Protein AF-G5E219-F1 (afdb_monomer_lite)

Organism: NCBI:txid8362

Secondary structure (DSSP, 8-state):
-GGGGGGTS----TTTTTTT----THHHHHHHHHHHHHHHHHHHS-SS-TT-EEEEE--STTTTHHHHHHHHTTSEEEEE-S-HHHHHHHHHTTS-----S-STT------STHHHHHHHHTTTTT---SS--------HHHHHHHHHHHHHHHHTTSSSS-EEEE--S-STTTEE-TTTTTTT--SSGGG--HHHHHHHHHHHTTT-SEEEEEESTTT-TTS-EEEEEEEEE-S-HHHHHHHHHHHHHHHHHHHHHHHHTT-HHHHHHHHHHHHH-TT---PPP---S-HHHHHHHTT-

Structure (mmCIF, N/CA/C/O backbone):
data_AF-G5E219-F1
#
_entry.id   AF-G5E219-F1
#
loop_
_atom_site.group_PDB
_atom_site.id
_atom_site.type_symbol
_atom_site.label_atom_id
_atom_site.label_alt_id
_atom_site.label_comp_id
_atom_site.label_asym_id
_atom_site.label_entity_id
_atom_site.label_seq_id
_atom_site.pdbx_PDB_ins_code
_atom_site.Cartn_x
_atom_site.Cartn_y
_atom_site.Cartn_z
_atom_site.occupancy
_atom_site.B_iso_or_equiv
_atom_site.auth_seq_id
_atom_site.auth_comp_id
_atom_site.auth_asym_id
_atom_site.auth_atom_id
_atom_site.pdbx_PDB_model_num
ATOM 1 N N . ASP A 1 1 ? 10.281 -26.284 -2.851 1.00 61.84 1 ASP A N 1
ATOM 2 C CA . ASP A 1 1 ? 10.280 -25.847 -1.434 1.00 61.84 1 ASP A CA 1
ATOM 3 C C . ASP A 1 1 ? 8.943 -25.483 -0.805 1.00 61.84 1 ASP A C 1
ATOM 5 O O . ASP A 1 1 ? 8.805 -25.807 0.366 1.00 61.84 1 ASP A O 1
ATOM 9 N N . TYR A 1 2 ? 7.953 -24.886 -1.488 1.00 61.47 2 TYR A N 1
ATOM 10 C CA . TYR A 1 2 ? 6.640 -24.616 -0.856 1.00 61.47 2 TYR A CA 1
ATOM 11 C C . TYR A 1 2 ? 5.983 -25.870 -0.233 1.00 61.47 2 TYR A C 1
ATOM 13 O O . TYR A 1 2 ? 5.352 -25.779 0.814 1.00 61.47 2 TYR A O 1
ATOM 21 N N . GLU A 1 3 ? 6.227 -27.059 -0.793 1.00 71.62 3 GLU A N 1
ATOM 22 C CA . GLU A 1 3 ? 5.800 -28.361 -0.248 1.00 71.62 3 GLU A CA 1
ATOM 23 C C . GLU A 1 3 ? 6.248 -28.618 1.207 1.00 71.62 3 GLU A C 1
ATOM 25 O O . GLU A 1 3 ? 5.591 -29.368 1.927 1.00 71.62 3 GLU A O 1
ATOM 30 N N . LYS A 1 4 ? 7.294 -27.929 1.696 1.00 80.19 4 LYS A N 1
ATOM 31 C CA . LYS A 1 4 ? 7.695 -27.933 3.116 1.00 80.19 4 LYS A CA 1
ATOM 32 C C . LYS A 1 4 ? 6.604 -27.379 4.049 1.00 80.19 4 LYS A C 1
ATOM 34 O O . LYS A 1 4 ? 6.676 -27.616 5.252 1.00 80.19 4 LYS A O 1
ATOM 39 N N . PHE A 1 5 ? 5.565 -26.722 3.523 1.00 85.88 5 PHE A N 1
ATOM 40 C CA . PHE A 1 5 ? 4.320 -26.428 4.243 1.00 85.88 5 PHE A CA 1
ATOM 41 C C . PHE A 1 5 ? 3.733 -27.681 4.916 1.00 85.88 5 PHE A C 1
ATOM 43 O O . PHE A 1 5 ? 3.329 -27.617 6.074 1.00 85.88 5 PHE A O 1
ATOM 50 N N . ALA A 1 6 ? 3.769 -28.842 4.248 1.00 88.19 6 ALA A N 1
ATOM 51 C CA . ALA A 1 6 ? 3.271 -30.105 4.801 1.00 88.19 6 ALA A CA 1
ATOM 52 C C . ALA A 1 6 ? 4.085 -30.616 6.010 1.00 88.19 6 ALA A C 1
ATOM 54 O O . ALA A 1 6 ? 3.590 -31.434 6.779 1.00 88.19 6 ALA A O 1
ATOM 55 N N . LEU A 1 7 ? 5.312 -30.114 6.201 1.00 92.62 7 LEU A N 1
ATOM 56 C CA . LEU A 1 7 ? 6.156 -30.390 7.369 1.00 92.62 7 LEU A CA 1
ATOM 57 C C . LEU A 1 7 ? 5.933 -29.382 8.514 1.00 92.62 7 LEU A C 1
ATOM 59 O O . LEU A 1 7 ? 6.592 -29.480 9.545 1.00 92.62 7 LEU A O 1
ATOM 63 N N . GLY A 1 8 ? 5.053 -28.388 8.338 1.00 91.06 8 GLY A N 1
ATOM 64 C CA . GLY A 1 8 ? 4.743 -27.370 9.348 1.00 91.06 8 GLY A CA 1
ATOM 65 C C . GLY A 1 8 ? 5.826 -26.304 9.563 1.00 91.06 8 GLY A C 1
ATOM 66 O O . GLY A 1 8 ? 5.742 -25.550 10.528 1.00 91.06 8 GLY A O 1
ATOM 67 N N . VAL A 1 9 ? 6.840 -26.217 8.690 1.00 93.19 9 VAL A N 1
ATOM 68 C CA . VAL A 1 9 ? 8.003 -25.315 8.871 1.00 93.19 9 VAL A CA 1
ATOM 69 C C . VAL A 1 9 ? 7.887 -23.965 8.149 1.00 93.19 9 VAL A C 1
ATOM 71 O O . VAL A 1 9 ? 8.787 -23.135 8.239 1.00 93.19 9 VAL A O 1
ATOM 74 N N . THR A 1 10 ? 6.812 -23.733 7.394 1.00 93.12 10 THR A N 1
ATOM 75 C CA . THR A 1 10 ? 6.556 -22.464 6.694 1.00 93.12 10 THR A CA 1
ATOM 76 C C . THR A 1 10 ? 5.071 -22.315 6.353 1.00 93.12 10 THR A C 1
ATOM 78 O O . THR A 1 10 ? 4.324 -23.285 6.446 1.00 93.12 10 THR A O 1
ATOM 81 N N . MET A 1 11 ? 4.639 -21.120 5.938 1.00 93.56 11 MET A N 1
ATOM 82 C CA . MET A 1 11 ? 3.281 -20.824 5.468 1.00 93.56 11 MET A CA 1
ATOM 83 C C . MET A 1 11 ? 3.312 -19.708 4.416 1.00 93.56 11 MET A C 1
ATOM 85 O O . MET A 1 11 ? 4.082 -18.757 4.532 1.00 93.56 11 MET A O 1
ATOM 89 N N . TYR A 1 12 ? 2.442 -19.784 3.405 1.00 93.19 12 TYR A N 1
ATOM 90 C CA . TYR A 1 12 ? 2.252 -18.691 2.449 1.00 93.19 12 TYR A CA 1
ATOM 91 C C . TYR A 1 12 ? 1.260 -17.657 3.004 1.00 93.19 12 TYR A C 1
ATOM 93 O O . TYR A 1 12 ? 0.048 -17.850 2.952 1.00 93.19 12 TYR A O 1
ATOM 101 N N . GLY A 1 13 ? 1.786 -16.551 3.542 1.00 94.19 13 GLY A N 1
ATOM 102 C CA . GLY A 1 13 ? 0.999 -15.461 4.141 1.00 94.19 13 GLY A CA 1
ATOM 103 C C . GLY A 1 13 ? 0.305 -14.516 3.147 1.00 94.19 13 GLY A C 1
ATOM 104 O O . GLY A 1 13 ? -0.383 -13.590 3.576 1.00 94.19 13 GLY A O 1
ATOM 105 N N . GLN A 1 14 ? 0.480 -14.725 1.835 1.00 94.31 14 GLN A N 1
ATOM 106 C CA . GLN A 1 14 ? 0.017 -13.828 0.767 1.00 94.31 14 GLN A CA 1
ATOM 107 C C . GLN A 1 14 ? 0.435 -12.369 1.059 1.00 94.31 14 GLN A C 1
ATOM 109 O O . GLN A 1 14 ? 1.625 -12.082 1.188 1.00 94.31 14 GLN A O 1
ATOM 114 N N . MET A 1 15 ? -0.508 -11.439 1.168 1.00 93.12 15 MET A N 1
ATOM 115 C CA . MET A 1 15 ? -0.273 -10.038 1.508 1.00 93.12 15 MET A CA 1
ATOM 116 C C . MET A 1 15 ? -0.880 -9.774 2.883 1.00 93.12 15 MET A C 1
ATOM 118 O O . MET A 1 15 ? -0.167 -9.857 3.871 1.00 93.12 15 MET A O 1
ATOM 122 N N . THR A 1 16 ? -2.196 -9.583 2.966 1.00 92.50 16 THR A N 1
ATOM 123 C CA . THR A 1 16 ? -2.906 -9.192 4.201 1.00 92.50 16 THR A CA 1
ATOM 124 C C . THR A 1 16 ? -3.333 -10.355 5.105 1.00 92.50 16 THR A C 1
ATOM 126 O O . THR A 1 16 ? -3.800 -10.128 6.224 1.00 92.50 16 THR A O 1
ATOM 129 N N . ALA A 1 17 ? -3.192 -11.606 4.646 1.00 91.75 17 ALA A N 1
ATOM 130 C CA . ALA A 1 17 ? -3.626 -12.788 5.394 1.00 91.75 17 ALA A CA 1
ATOM 131 C C . ALA A 1 17 ? -2.667 -13.131 6.550 1.00 91.75 17 ALA A C 1
ATOM 133 O O . ALA A 1 17 ? -3.105 -13.262 7.689 1.00 91.75 17 ALA A O 1
ATOM 134 N N . GLY A 1 18 ? -1.361 -13.227 6.272 1.00 93.81 18 GLY A N 1
ATOM 135 C CA . GLY A 1 18 ? -0.327 -13.497 7.282 1.00 93.81 18 GLY A CA 1
ATOM 136 C C . GLY A 1 18 ? 0.034 -12.299 8.169 1.00 93.81 18 GLY A C 1
ATOM 137 O O . GLY A 1 18 ? 0.623 -12.485 9.227 1.00 93.81 18 GLY A O 1
ATOM 138 N N . SER A 1 19 ? -0.340 -11.081 7.763 1.00 93.38 19 SER A N 1
ATOM 139 C CA . SER A 1 19 ? -0.078 -9.824 8.483 1.00 93.38 19 SER A CA 1
ATOM 140 C C . SER A 1 19 ? -1.289 -9.306 9.273 1.00 93.38 19 SER A C 1
ATOM 142 O O . SER A 1 19 ? -1.248 -8.206 9.827 1.00 93.38 19 SER A O 1
ATOM 144 N N . TYR A 1 20 ? -2.350 -10.119 9.359 1.00 93.88 20 TYR A N 1
ATOM 145 C CA . TYR A 1 20 ? -3.539 -9.919 10.197 1.00 93.88 20 TYR A CA 1
ATOM 146 C C . TYR A 1 20 ? -4.322 -8.618 9.940 1.00 93.88 20 TYR A C 1
ATOM 148 O O . TYR A 1 20 ? -4.988 -8.098 10.834 1.00 93.88 20 TYR A O 1
ATOM 156 N N . CYS A 1 21 ? -4.290 -8.113 8.704 1.00 89.94 21 CYS A N 1
ATOM 157 C CA . CYS A 1 21 ? -4.968 -6.878 8.297 1.00 89.94 21 CYS A CA 1
ATOM 158 C C . CYS A 1 21 ? -5.960 -7.053 7.129 1.00 89.94 21 CYS A C 1
ATOM 160 O O . CYS A 1 21 ? -6.357 -6.076 6.493 1.00 89.94 21 CYS A O 1
ATOM 162 N N . TYR A 1 22 ? -6.403 -8.282 6.837 1.00 89.44 22 TYR A N 1
ATOM 163 C CA . TYR A 1 22 ? -7.442 -8.519 5.829 1.00 89.44 22 TYR A CA 1
ATOM 164 C C . TYR A 1 22 ? -8.816 -8.004 6.291 1.00 89.44 22 TYR A C 1
ATOM 166 O O . TYR A 1 22 ? -9.343 -8.423 7.319 1.00 89.44 22 TYR A O 1
ATOM 174 N N . ILE A 1 23 ? -9.424 -7.127 5.487 1.00 84.56 23 ILE A N 1
ATOM 175 C CA . ILE A 1 23 ? -10.681 -6.412 5.796 1.00 84.56 23 ILE A CA 1
ATOM 176 C C . ILE A 1 23 ? -11.817 -6.740 4.813 1.00 84.56 23 ILE A C 1
ATOM 178 O O . ILE A 1 23 ? -12.697 -5.914 4.544 1.00 84.56 23 ILE A O 1
ATOM 182 N N . GLY A 1 24 ? -11.778 -7.939 4.228 1.00 81.62 24 GLY A N 1
ATOM 183 C CA . GLY A 1 24 ? -12.726 -8.362 3.203 1.00 81.62 24 GLY A CA 1
ATOM 184 C C . GLY A 1 24 ? -12.415 -7.791 1.808 1.00 81.62 24 GLY A C 1
ATOM 185 O O . GLY A 1 24 ? -11.330 -7.264 1.552 1.00 81.62 24 GLY A O 1
ATOM 186 N N . PRO A 1 25 ? -13.366 -7.885 0.864 1.00 77.62 25 PRO A N 1
ATOM 187 C CA . PRO A 1 25 ? -13.124 -7.586 -0.549 1.00 77.62 25 PRO A CA 1
ATOM 188 C C . PRO A 1 25 ? -12.931 -6.100 -0.882 1.00 77.62 25 PRO A C 1
ATOM 190 O O . PRO A 1 25 ? -12.529 -5.782 -2.003 1.00 77.62 25 PRO A O 1
ATOM 193 N N . GLN A 1 26 ? -13.210 -5.188 0.056 1.00 78.81 26 GLN A N 1
ATOM 194 C CA . GLN A 1 26 ? -13.132 -3.744 -0.182 1.00 78.81 26 GLN A CA 1
ATOM 195 C C . GLN A 1 26 ? -11.744 -3.277 -0.649 1.00 78.81 26 GLN A C 1
ATOM 197 O O . GLN A 1 26 ? -11.668 -2.334 -1.432 1.00 78.81 26 GLN A O 1
ATOM 202 N N . GLY A 1 27 ? -10.666 -3.967 -0.249 1.00 76.31 27 GLY A N 1
ATOM 203 C CA . GLY A 1 27 ? -9.307 -3.676 -0.717 1.00 76.31 27 GLY A CA 1
ATOM 204 C C . GLY A 1 27 ? -9.153 -3.819 -2.234 1.00 76.31 27 GLY A C 1
ATOM 205 O O . GLY A 1 27 ? -8.690 -2.896 -2.901 1.00 76.31 27 GLY A O 1
ATOM 206 N N . ILE A 1 28 ? -9.639 -4.931 -2.796 1.00 80.50 28 ILE A N 1
ATOM 207 C CA . ILE A 1 28 ? -9.577 -5.199 -4.242 1.00 80.50 28 ILE A CA 1
ATOM 208 C C . ILE A 1 28 ? -10.527 -4.277 -5.018 1.00 80.50 28 ILE A C 1
ATOM 210 O O . ILE A 1 28 ? -10.158 -3.782 -6.082 1.00 80.50 28 ILE A O 1
ATOM 214 N N . VAL A 1 29 ? -11.722 -3.991 -4.479 1.00 81.94 29 VAL A N 1
ATOM 215 C CA . VAL A 1 29 ? -12.642 -2.991 -5.061 1.00 81.94 29 VAL A CA 1
ATOM 216 C C . VAL A 1 29 ? -11.939 -1.643 -5.184 1.00 81.94 29 VAL A C 1
ATOM 218 O O . VAL A 1 29 ? -11.904 -1.066 -6.267 1.00 81.94 29 VAL A O 1
ATOM 221 N N . HIS A 1 30 ? -11.307 -1.181 -4.107 1.00 79.69 30 HIS A N 1
ATOM 222 C CA . HIS A 1 30 ? -10.626 0.103 -4.075 1.00 79.69 30 HIS A CA 1
ATOM 223 C C . HIS A 1 30 ? -9.382 0.160 -4.985 1.00 79.69 30 HIS A C 1
ATOM 225 O O . HIS A 1 30 ? -9.207 1.121 -5.733 1.00 79.69 30 HIS A O 1
ATOM 231 N N . GLY A 1 31 ? -8.542 -0.882 -4.998 1.00 79.88 31 GLY A N 1
ATOM 232 C CA . GLY A 1 31 ? -7.413 -0.967 -5.934 1.00 79.88 31 GLY A CA 1
ATOM 233 C C . GLY A 1 31 ? -7.869 -0.924 -7.398 1.00 79.88 31 GLY A C 1
ATOM 234 O O . GLY A 1 31 ? -7.294 -0.204 -8.213 1.00 79.88 31 GLY A O 1
ATOM 235 N N . THR A 1 32 ? -8.973 -1.605 -7.717 1.00 84.75 32 THR A N 1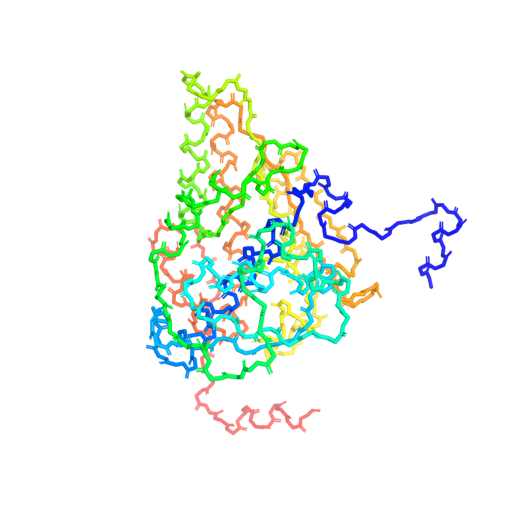
ATOM 236 C CA . THR A 1 32 ? -9.534 -1.615 -9.075 1.00 84.75 32 THR A CA 1
ATOM 237 C C . THR A 1 32 ? -10.112 -0.249 -9.471 1.00 84.75 32 THR A C 1
ATOM 239 O O . THR A 1 32 ? -9.901 0.179 -10.604 1.00 84.75 32 THR A O 1
ATOM 242 N N . VAL A 1 33 ? -10.750 0.490 -8.545 1.00 84.88 33 VAL A N 1
ATOM 243 C CA . VAL A 1 33 ? -11.176 1.895 -8.767 1.00 84.88 33 VAL A CA 1
ATOM 244 C C . VAL A 1 33 ? -9.995 2.744 -9.248 1.00 84.88 33 VAL A C 1
ATOM 246 O O . VAL A 1 33 ? -10.121 3.527 -10.188 1.00 84.88 33 VAL A O 1
ATOM 249 N N . LEU A 1 34 ? -8.821 2.541 -8.650 1.00 80.81 34 LEU A N 1
ATOM 250 C CA . LEU A 1 34 ? -7.604 3.284 -8.972 1.00 80.81 34 LEU A CA 1
ATOM 251 C C . LEU A 1 34 ? -6.895 2.830 -10.242 1.00 80.81 34 LEU A C 1
ATOM 253 O O . LEU A 1 34 ? -6.274 3.652 -10.921 1.00 80.81 34 LEU A O 1
ATOM 257 N N . THR A 1 35 ? -6.967 1.545 -10.582 1.00 85.81 35 THR A N 1
ATOM 258 C CA . THR A 1 35 ? -6.490 1.069 -11.885 1.00 85.81 35 THR A CA 1
ATOM 259 C C . THR A 1 35 ? -7.281 1.745 -13.004 1.00 85.81 35 THR A C 1
ATOM 261 O O . THR A 1 35 ? -6.678 2.290 -13.929 1.00 85.81 35 THR A O 1
ATOM 264 N N . VAL A 1 36 ? -8.612 1.792 -12.880 1.00 84.19 36 VAL A N 1
ATOM 265 C CA . VAL A 1 36 ? -9.490 2.417 -13.879 1.00 84.19 36 VAL A CA 1
ATOM 266 C C . VAL A 1 36 ? -9.278 3.941 -13.931 1.00 84.19 36 VAL A C 1
ATOM 268 O O . VAL A 1 36 ? -9.079 4.466 -15.026 1.00 84.19 36 VAL A O 1
ATOM 271 N N . LEU A 1 37 ? -9.156 4.622 -12.779 1.00 83.19 37 LEU A N 1
ATOM 272 C CA . LEU A 1 37 ? -8.724 6.033 -12.663 1.00 83.19 37 LEU A CA 1
ATOM 273 C C . LEU A 1 37 ? -7.472 6.349 -13.475 1.00 83.19 37 LEU A C 1
ATOM 275 O O . LEU A 1 37 ? -7.453 7.245 -14.318 1.00 83.19 37 LEU A O 1
ATOM 279 N N . ASN A 1 38 ? -6.385 5.636 -13.182 1.00 80.69 38 ASN A N 1
ATOM 280 C CA . ASN A 1 38 ? -5.084 5.973 -13.741 1.00 80.69 38 ASN A CA 1
ATOM 281 C C . ASN A 1 38 ? -4.971 5.553 -15.208 1.00 80.69 38 ASN A C 1
ATOM 283 O O . ASN A 1 38 ? -4.299 6.242 -15.973 1.00 80.69 38 ASN A O 1
ATOM 287 N N . ALA A 1 39 ? -5.672 4.494 -15.629 1.00 84.44 39 ALA A N 1
ATOM 288 C CA . ALA A 1 39 ? -5.860 4.190 -17.044 1.00 84.44 39 ALA A CA 1
ATOM 289 C C . ALA A 1 39 ? -6.610 5.327 -17.761 1.00 84.44 39 ALA A C 1
ATOM 291 O O . ALA A 1 39 ? -6.191 5.764 -18.832 1.00 84.44 39 ALA A O 1
ATOM 292 N N . GLY A 1 40 ? -7.662 5.861 -17.140 1.00 82.81 40 GLY A N 1
ATOM 293 C CA . GLY A 1 40 ? -8.418 7.004 -17.635 1.00 82.81 40 GLY A CA 1
ATOM 294 C C . GLY A 1 40 ? -7.583 8.277 -17.802 1.00 82.81 40 GLY A C 1
ATOM 295 O O . GLY A 1 40 ? -7.512 8.820 -18.909 1.00 82.81 40 GLY A O 1
ATOM 296 N N . ARG A 1 41 ? -6.856 8.696 -16.758 1.00 86.50 41 ARG A N 1
ATOM 297 C CA . ARG A 1 41 ? -5.893 9.810 -16.840 1.00 86.50 41 ARG A CA 1
ATOM 298 C C . ARG A 1 41 ? -4.861 9.590 -17.942 1.00 86.50 41 ARG A C 1
ATOM 300 O O . ARG A 1 41 ? -4.693 10.439 -18.813 1.00 86.50 41 ARG A O 1
ATOM 307 N N . ARG A 1 42 ? -4.167 8.447 -17.903 1.00 82.25 42 ARG A N 1
ATOM 308 C CA . ARG A 1 42 ? -2.980 8.186 -18.729 1.00 82.25 42 ARG A CA 1
ATOM 309 C C . ARG A 1 42 ? -3.302 7.977 -20.204 1.00 82.25 42 ARG A C 1
ATOM 311 O O . ARG A 1 42 ? -2.556 8.464 -21.046 1.00 82.25 42 ARG A O 1
ATOM 318 N N . TYR A 1 43 ? -4.358 7.228 -20.513 1.00 85.44 43 TYR A N 1
ATOM 319 C CA . TYR A 1 43 ? -4.665 6.814 -21.885 1.00 85.44 43 TYR A CA 1
ATOM 320 C C . TYR A 1 43 ? -5.786 7.632 -22.529 1.00 85.44 43 TYR A C 1
ATOM 322 O O . TYR A 1 43 ? -5.858 7.683 -23.753 1.00 85.44 43 TYR A O 1
ATOM 330 N N . LEU A 1 44 ? -6.647 8.285 -21.737 1.00 82.69 44 LEU A N 1
ATOM 331 C CA . LEU A 1 44 ? -7.777 9.074 -22.246 1.00 82.69 44 LEU A CA 1
ATOM 332 C C . LEU A 1 44 ? -7.646 10.579 -21.960 1.00 82.69 44 LEU A C 1
ATOM 334 O O . LEU A 1 44 ? -8.563 11.326 -22.306 1.00 82.69 44 LEU A O 1
ATOM 338 N N . GLY A 1 45 ? -6.559 11.020 -21.307 1.00 86.88 45 GLY A N 1
ATOM 339 C CA . GLY A 1 45 ? -6.369 12.411 -20.872 1.00 86.88 45 GLY A CA 1
ATOM 340 C C . GLY A 1 45 ? -7.467 12.894 -19.921 1.00 86.88 45 GLY A C 1
ATOM 341 O O . GLY A 1 45 ? -7.736 14.089 -19.832 1.00 86.88 45 GLY A O 1
ATOM 342 N N . ALA A 1 46 ? -8.168 11.959 -19.280 1.00 78.19 46 ALA A N 1
ATOM 343 C CA . ALA A 1 46 ? -9.394 12.219 -18.557 1.00 78.19 46 ALA A CA 1
ATOM 344 C C . ALA A 1 46 ? -9.165 11.906 -17.085 1.00 78.19 46 ALA A C 1
ATOM 346 O O . ALA A 1 46 ? -9.149 10.740 -16.705 1.00 78.19 46 ALA A O 1
ATOM 347 N N . GLU A 1 47 ? -9.047 12.947 -16.261 1.00 77.38 47 GLU A N 1
ATOM 348 C CA . GLU A 1 47 ? -9.209 12.803 -14.807 1.00 77.38 47 GLU A CA 1
ATOM 349 C C . GLU A 1 47 ? -10.487 12.033 -14.478 1.00 77.38 47 GLU A C 1
ATOM 351 O O . GLU A 1 47 ? -10.509 11.124 -13.660 1.00 77.38 47 GLU A O 1
ATOM 356 N N . ASP A 1 48 ? -11.518 12.383 -15.242 1.00 79.31 48 ASP A N 1
ATOM 357 C CA . ASP A 1 48 ? -12.910 12.372 -14.870 1.00 79.31 48 ASP A CA 1
ATOM 358 C C . ASP A 1 48 ? -13.648 11.551 -15.954 1.00 79.31 48 ASP A C 1
ATOM 360 O O . ASP A 1 48 ? -13.850 12.038 -17.069 1.00 79.31 48 ASP A O 1
ATOM 364 N N . LEU A 1 49 ? -14.028 10.288 -15.683 1.00 75.38 49 LEU A N 1
ATOM 365 C CA . LEU A 1 49 ? -14.367 9.265 -16.709 1.00 75.38 49 LEU A CA 1
ATOM 366 C C . LEU A 1 49 ? -15.783 9.321 -17.338 1.00 75.38 49 LEU A C 1
ATOM 368 O O . LEU A 1 49 ? -16.292 8.341 -17.890 1.00 75.38 49 LEU A O 1
ATOM 372 N N . SER A 1 50 ? -16.414 10.502 -17.372 1.00 76.12 50 SER A N 1
ATOM 373 C CA . SER A 1 50 ? -17.722 10.696 -18.030 1.00 76.12 50 SER A CA 1
ATOM 374 C C . SER A 1 50 ? -17.614 10.482 -19.508 1.00 76.12 50 SER A C 1
ATOM 376 O O . SER A 1 50 ? -16.717 10.995 -20.172 1.00 76.12 50 SER A O 1
ATOM 378 N N . GLY A 1 51 ? -18.596 9.758 -20.019 1.00 59.16 51 GLY A N 1
ATOM 379 C CA . GLY A 1 51 ? -18.586 9.292 -21.386 1.00 59.16 51 GLY A CA 1
ATOM 380 C C . GLY A 1 51 ? -17.843 7.971 -21.549 1.00 59.16 51 GLY A C 1
ATOM 381 O O . GLY A 1 51 ? -18.021 7.331 -22.575 1.00 59.16 51 GLY A O 1
ATOM 382 N N . LYS A 1 52 ? -17.017 7.552 -20.579 1.00 75.75 52 LYS A N 1
ATOM 383 C CA . LYS A 1 52 ? -16.112 6.418 -20.760 1.00 75.75 52 LYS A CA 1
ATOM 384 C C . LYS A 1 52 ? -16.761 5.097 -20.351 1.00 75.75 52 LYS A C 1
ATOM 386 O O . LYS A 1 52 ? -17.649 5.043 -19.494 1.00 75.75 52 LYS A O 1
ATOM 391 N N . VAL A 1 53 ? -16.267 4.053 -21.002 1.00 71.38 53 VAL A N 1
ATOM 392 C CA . VAL A 1 53 ? -16.637 2.652 -20.822 1.00 71.38 53 VAL A CA 1
ATOM 393 C C . VAL A 1 53 ? -15.401 1.931 -20.317 1.00 71.38 53 VAL A C 1
ATOM 395 O O . VAL A 1 53 ? -14.323 2.091 -20.892 1.00 71.38 53 VAL A O 1
ATOM 398 N N . PHE A 1 54 ? -15.549 1.136 -19.268 1.00 79.94 54 PHE A N 1
ATOM 399 C CA . PHE A 1 54 ? -14.535 0.181 -18.850 1.00 79.94 54 PHE A CA 1
ATOM 400 C C . PHE A 1 54 ? -15.003 -1.216 -19.254 1.00 79.94 54 PHE A C 1
ATOM 402 O O . PHE A 1 54 ? -15.888 -1.786 -18.622 1.00 79.94 54 PHE A O 1
ATOM 409 N N . VAL A 1 55 ? -14.437 -1.742 -20.341 1.00 72.88 55 VAL A N 1
ATOM 410 C CA . VAL A 1 55 ? -14.739 -3.092 -20.833 1.00 72.88 55 VAL A CA 1
ATOM 411 C C . VAL A 1 55 ? -13.707 -4.066 -20.271 1.00 72.88 55 VAL A C 1
ATOM 413 O O . VAL A 1 55 ? -12.505 -3.846 -20.414 1.00 72.88 55 VAL A O 1
ATOM 416 N N . THR A 1 56 ? -14.169 -5.135 -19.629 1.00 83.00 56 THR A N 1
ATOM 417 C CA . THR A 1 56 ? -13.329 -6.196 -19.054 1.00 83.00 56 THR A CA 1
ATOM 418 C C . THR A 1 56 ? -14.111 -7.518 -18.982 1.00 83.00 56 THR A C 1
ATOM 420 O O . THR A 1 56 ? -15.233 -7.621 -19.484 1.00 83.00 56 THR A O 1
ATOM 423 N N . SER A 1 57 ? -13.538 -8.556 -18.377 1.00 76.81 57 SER A N 1
ATOM 424 C CA . SER A 1 57 ? -14.177 -9.859 -18.195 1.00 76.81 57 SER A CA 1
ATOM 425 C C . SER A 1 57 ? -13.902 -10.482 -16.821 1.00 76.81 57 SER A C 1
ATOM 427 O O . SER A 1 57 ? -12.950 -10.131 -16.117 1.00 76.81 57 SER A O 1
ATOM 429 N N . GLY A 1 58 ? -14.775 -11.416 -16.437 1.00 75.38 58 GLY A N 1
ATOM 430 C CA . GLY A 1 58 ? -14.689 -12.224 -15.223 1.00 75.38 58 GLY A CA 1
ATOM 431 C C . GLY A 1 58 ? -15.266 -11.557 -13.967 1.00 75.38 58 GLY A C 1
ATOM 432 O O . GLY A 1 58 ? -14.881 -10.456 -13.574 1.00 75.38 58 GLY A O 1
ATOM 433 N N . LEU A 1 59 ? -16.145 -12.284 -13.277 1.00 81.38 59 LEU A N 1
ATOM 434 C CA . LEU A 1 59 ? -16.810 -11.904 -12.025 1.00 81.38 59 LEU A CA 1
ATOM 435 C C . LEU A 1 59 ? -16.434 -12.820 -10.839 1.00 81.38 59 LEU A C 1
ATOM 437 O O . LEU A 1 59 ? -17.096 -12.828 -9.791 1.00 81.38 59 LEU A O 1
ATOM 441 N N . GLY A 1 60 ? -15.327 -13.557 -10.986 1.00 76.06 60 GLY A N 1
ATOM 442 C CA . GLY A 1 60 ? -14.725 -14.451 -9.993 1.00 76.06 60 GLY A CA 1
ATOM 443 C C . GLY A 1 60 ? -14.233 -13.754 -8.716 1.00 76.06 60 GLY A C 1
ATOM 444 O O . GLY A 1 60 ? -14.564 -12.602 -8.444 1.00 76.06 60 GLY A O 1
ATOM 445 N N . GLY A 1 61 ? -13.461 -14.463 -7.881 1.00 76.00 61 GLY A N 1
ATOM 446 C CA . GLY A 1 61 ? -13.125 -14.053 -6.503 1.00 76.00 61 GLY A CA 1
ATOM 447 C C . GLY A 1 61 ? -12.641 -12.604 -6.355 1.00 76.00 61 GLY A C 1
ATOM 448 O O . GLY A 1 61 ? -13.265 -11.830 -5.626 1.00 76.00 61 GLY A O 1
ATOM 449 N N . MET A 1 62 ? -11.589 -12.247 -7.098 1.00 78.56 62 MET A N 1
ATOM 450 C CA . MET A 1 62 ? -11.032 -10.888 -7.171 1.00 78.56 62 MET A CA 1
ATOM 451 C C . MET A 1 62 ? -11.642 -10.076 -8.321 1.00 78.56 62 MET A C 1
ATOM 453 O O . MET A 1 62 ? -12.054 -8.941 -8.112 1.00 78.56 62 MET A O 1
ATOM 457 N N . SER A 1 63 ? -11.777 -10.664 -9.514 1.00 80.50 63 SER A N 1
ATOM 458 C CA . SER A 1 63 ? -12.259 -9.978 -10.726 1.00 80.50 63 SER A CA 1
ATOM 459 C C . SER A 1 63 ? -13.707 -9.476 -10.633 1.00 80.50 63 SER A C 1
ATOM 461 O O . SER A 1 63 ? -14.039 -8.463 -11.239 1.00 80.50 63 SER A O 1
ATOM 463 N N . GLY A 1 64 ? -14.550 -10.063 -9.776 1.00 83.56 64 GLY A N 1
ATOM 464 C CA . GLY A 1 64 ? -15.874 -9.518 -9.449 1.00 83.56 64 GLY A CA 1
ATOM 465 C C . GLY A 1 64 ? -15.847 -8.101 -8.871 1.00 83.56 64 GLY A C 1
ATOM 466 O O . GLY A 1 64 ? -16.818 -7.364 -9.031 1.00 83.56 64 GLY A O 1
ATOM 467 N N . ALA A 1 65 ? -14.735 -7.686 -8.257 1.00 85.69 65 ALA A N 1
ATOM 468 C CA . ALA A 1 65 ? -14.559 -6.329 -7.749 1.00 85.69 65 ALA A CA 1
ATOM 469 C C . ALA A 1 65 ? -14.581 -5.262 -8.860 1.00 85.69 65 ALA A C 1
ATOM 471 O O . ALA A 1 65 ? -14.930 -4.118 -8.578 1.00 85.69 65 ALA A O 1
ATOM 472 N N . GLN A 1 66 ? -14.288 -5.637 -10.114 1.00 85.50 66 GLN A N 1
ATOM 473 C CA . GLN A 1 66 ? -14.332 -4.757 -11.290 1.00 85.50 66 GLN A CA 1
ATOM 474 C C . GLN A 1 66 ? -15.711 -4.125 -11.502 1.00 85.50 66 GLN A C 1
ATOM 476 O O . GLN A 1 66 ? -15.791 -2.937 -11.804 1.00 85.50 66 GLN A O 1
ATOM 481 N N . ALA A 1 67 ? -16.789 -4.884 -11.281 1.00 81.94 67 ALA A N 1
ATOM 482 C CA . ALA A 1 67 ? -18.156 -4.383 -11.420 1.00 81.94 67 ALA A CA 1
ATOM 483 C C . ALA A 1 67 ? -18.462 -3.270 -10.407 1.00 81.94 67 ALA A C 1
ATOM 485 O O . ALA A 1 67 ? -18.918 -2.186 -10.775 1.00 81.94 67 ALA A O 1
ATOM 486 N N . LYS A 1 68 ? -18.114 -3.498 -9.131 1.00 84.56 68 LYS A N 1
ATOM 487 C CA . LYS A 1 68 ? -18.299 -2.489 -8.083 1.00 84.56 68 LYS A CA 1
ATOM 488 C C . LYS A 1 68 ? -17.375 -1.292 -8.301 1.00 84.56 68 LYS A C 1
ATOM 490 O O . LYS A 1 68 ? -17.804 -0.157 -8.119 1.00 84.56 68 LYS A O 1
ATOM 495 N N . ALA A 1 69 ? -16.136 -1.543 -8.721 1.00 86.25 69 ALA A N 1
ATOM 496 C CA . ALA A 1 69 ? -15.159 -0.507 -9.002 1.00 86.25 69 ALA A CA 1
ATOM 497 C C . ALA A 1 69 ? -15.624 0.432 -10.115 1.00 86.25 69 ALA A C 1
ATOM 499 O O . ALA A 1 69 ? -15.621 1.633 -9.885 1.00 86.25 69 ALA A O 1
ATOM 500 N N . ALA A 1 70 ? -16.110 -0.086 -11.248 1.00 81.81 70 ALA A N 1
ATOM 501 C CA . ALA A 1 70 ? -16.675 0.728 -12.326 1.00 81.81 70 ALA A CA 1
ATOM 502 C C . ALA A 1 70 ? -17.825 1.631 -11.837 1.00 81.81 70 ALA A C 1
ATOM 504 O O . ALA A 1 70 ? -17.839 2.826 -12.115 1.00 81.81 70 ALA A O 1
ATOM 505 N N . ALA A 1 71 ? -18.731 1.093 -11.012 1.00 81.19 71 ALA A N 1
ATOM 506 C CA . ALA A 1 71 ? -19.829 1.867 -10.433 1.00 81.19 71 ALA A CA 1
ATOM 507 C C . ALA A 1 71 ? -19.354 2.991 -9.482 1.00 81.19 71 ALA A C 1
ATOM 509 O O . ALA A 1 71 ? -19.919 4.085 -9.494 1.00 81.19 71 ALA A O 1
ATOM 510 N N . ILE A 1 72 ? -18.307 2.754 -8.679 1.00 81.00 72 ILE A N 1
ATOM 511 C CA . ILE A 1 72 ? -17.703 3.761 -7.778 1.00 81.00 72 ILE A CA 1
ATOM 512 C C . ILE A 1 72 ? -16.959 4.836 -8.576 1.00 81.00 72 ILE A C 1
ATOM 514 O O . ILE A 1 72 ? -17.150 6.024 -8.327 1.00 81.00 72 ILE A O 1
ATOM 518 N N . VAL A 1 73 ? -16.183 4.390 -9.569 1.00 81.06 73 VAL A N 1
ATOM 519 C CA . VAL A 1 73 ? -15.556 5.180 -10.641 1.00 81.06 73 VAL A CA 1
ATOM 520 C C . VAL A 1 73 ? -16.587 5.998 -11.425 1.00 81.06 73 VAL A C 1
ATOM 522 O O . VAL A 1 73 ? -16.255 6.888 -12.198 1.00 81.06 73 VAL A O 1
ATOM 525 N N . GLY A 1 74 ? -17.867 5.663 -11.297 1.00 72.88 74 GLY A N 1
ATOM 526 C CA . GLY A 1 74 ? -18.948 6.272 -12.041 1.00 72.88 74 GLY A CA 1
ATOM 527 C C . GLY A 1 74 ? -18.960 5.945 -13.527 1.00 72.88 74 GLY A C 1
ATOM 528 O O . GLY A 1 74 ? -19.935 6.331 -14.155 1.00 72.88 74 GLY A O 1
ATOM 529 N N . CYS A 1 75 ? -17.954 5.275 -14.097 1.00 72.69 75 CYS A N 1
ATOM 530 C CA . CYS A 1 75 ? -17.947 4.887 -15.506 1.00 72.69 75 CYS A CA 1
ATOM 531 C C . CYS A 1 75 ? -18.875 3.695 -15.734 1.00 72.69 75 CYS A C 1
ATOM 533 O O . CYS A 1 75 ? -19.231 2.974 -14.799 1.00 72.69 75 CYS A O 1
ATOM 535 N N . VAL A 1 76 ? -19.252 3.449 -16.989 1.00 74.94 76 VAL A N 1
ATOM 536 C CA . VAL A 1 76 ? -20.030 2.242 -17.275 1.00 74.94 76 VAL A CA 1
ATOM 537 C C . VAL A 1 76 ? -19.084 1.061 -17.443 1.00 74.94 76 VAL A C 1
ATOM 539 O O . VAL A 1 76 ? -18.257 1.028 -18.355 1.00 74.94 76 VAL A O 1
ATOM 542 N N . GLY A 1 77 ? -19.185 0.115 -16.512 1.00 76.19 77 GLY A N 1
ATOM 543 C CA . GLY A 1 77 ? -18.453 -1.143 -16.537 1.00 76.19 77 GLY A CA 1
ATOM 544 C C . GLY A 1 77 ? -19.201 -2.193 -17.346 1.00 76.19 77 GLY A C 1
ATOM 545 O O . GLY A 1 77 ? -20.250 -2.662 -16.911 1.00 76.19 77 GLY A O 1
ATOM 546 N N . VAL A 1 78 ? -18.628 -2.608 -18.473 1.00 73.56 78 VAL A N 1
ATOM 547 C CA . VAL A 1 78 ? -19.083 -3.763 -19.256 1.00 73.56 78 VAL A CA 1
ATOM 548 C C . VAL A 1 78 ? -18.208 -4.947 -18.858 1.00 73.56 78 VAL A C 1
ATOM 550 O O . VAL A 1 78 ? -17.052 -5.026 -19.271 1.00 73.56 78 VAL A O 1
ATOM 553 N N . ILE A 1 79 ? -18.729 -5.855 -18.029 1.00 81.25 79 ILE A N 1
ATOM 554 C CA . ILE A 1 79 ? -17.985 -7.037 -17.570 1.00 81.25 79 ILE A CA 1
ATOM 555 C C . ILE A 1 79 ? -18.602 -8.291 -18.180 1.00 81.25 79 ILE A C 1
ATOM 557 O O . ILE A 1 79 ? -19.660 -8.745 -17.744 1.00 81.25 79 ILE A O 1
ATOM 561 N N . ALA A 1 80 ? -17.921 -8.867 -19.168 1.00 70.38 80 ALA A N 1
ATOM 562 C CA . ALA A 1 80 ? -18.322 -10.137 -19.758 1.00 70.38 80 ALA A CA 1
ATOM 563 C C . ALA A 1 80 ? -18.068 -11.296 -18.777 1.00 70.38 80 ALA A C 1
ATOM 565 O O . ALA A 1 80 ? -16.964 -11.454 -18.254 1.00 70.38 80 ALA A O 1
ATOM 566 N N . GLU A 1 81 ? -19.075 -12.135 -18.549 1.00 78.50 81 GLU A N 1
ATOM 567 C CA . GLU A 1 81 ? -18.971 -13.348 -17.734 1.00 78.50 81 GLU A CA 1
ATOM 568 C C . GLU A 1 81 ? -19.754 -14.481 -18.405 1.00 78.50 81 GLU A C 1
ATOM 570 O O . GLU A 1 81 ? -20.877 -14.284 -18.868 1.00 78.50 81 GLU A O 1
ATOM 575 N N . VAL A 1 82 ? -19.144 -15.665 -18.452 1.00 65.94 82 VAL A N 1
ATOM 576 C CA . VAL A 1 82 ? -19.721 -16.889 -19.022 1.00 65.94 82 VAL A CA 1
ATOM 577 C C . VAL A 1 82 ? -20.352 -17.772 -17.943 1.00 65.94 82 VAL A C 1
ATOM 579 O O . VAL A 1 82 ? -21.338 -18.458 -18.214 1.00 65.94 82 VAL A O 1
ATOM 582 N N . ASP A 1 83 ? -19.846 -17.730 -16.703 1.00 74.31 83 ASP A N 1
ATOM 583 C CA . ASP A 1 83 ? -20.474 -18.412 -15.571 1.00 74.31 83 ASP A CA 1
ATOM 584 C C . ASP A 1 83 ? -21.615 -17.577 -14.977 1.00 74.31 83 ASP A C 1
ATOM 586 O O . ASP A 1 83 ? -21.439 -16.645 -14.182 1.00 74.31 83 ASP A O 1
ATOM 590 N N . LYS A 1 84 ? -22.836 -18.004 -15.299 1.00 77.44 84 LYS A N 1
ATOM 591 C CA . LYS A 1 84 ? -24.074 -17.448 -14.750 1.00 77.44 84 LYS A CA 1
ATOM 592 C C . LYS A 1 84 ? -24.110 -17.465 -13.211 1.00 77.44 84 LYS A C 1
ATOM 594 O O . LYS A 1 84 ? -24.779 -16.612 -12.628 1.00 77.44 84 LYS A O 1
ATOM 599 N N . ASN A 1 85 ? -23.401 -18.377 -12.536 1.00 83.62 85 ASN A N 1
ATOM 600 C CA . ASN A 1 85 ? -23.362 -18.426 -11.070 1.00 83.62 85 ASN A CA 1
ATOM 601 C C . ASN A 1 85 ? -22.524 -17.287 -10.478 1.00 83.62 85 ASN A C 1
ATOM 603 O O . ASN A 1 85 ? -23.002 -16.604 -9.567 1.00 83.62 85 ASN A O 1
ATOM 607 N N . ALA A 1 86 ? -21.319 -17.041 -11.003 1.00 77.44 86 ALA A N 1
ATOM 608 C CA . ALA A 1 86 ? -20.504 -15.879 -10.646 1.00 77.44 86 ALA A CA 1
ATOM 609 C C . ALA A 1 86 ? -21.279 -14.569 -10.864 1.00 77.44 86 ALA A C 1
ATOM 611 O O . ALA A 1 86 ? -21.375 -13.747 -9.948 1.00 77.44 86 ALA A O 1
ATOM 612 N N . LEU A 1 87 ? -21.922 -14.427 -12.025 1.00 77.56 87 LEU A N 1
ATOM 613 C CA . LEU A 1 87 ? -22.740 -13.267 -12.375 1.00 77.56 87 LEU A CA 1
ATOM 614 C C . LEU A 1 87 ? -23.904 -13.055 -11.389 1.00 77.56 87 LEU A C 1
ATOM 616 O O . LEU A 1 87 ? -23.998 -11.993 -10.765 1.00 77.56 87 LEU A O 1
ATOM 620 N N . ILE A 1 88 ? -24.750 -14.071 -11.165 1.00 81.19 88 ILE A N 1
ATOM 621 C CA . ILE A 1 88 ? -25.877 -13.987 -10.215 1.00 81.19 88 ILE A CA 1
ATOM 622 C C . ILE A 1 88 ? -25.379 -13.689 -8.795 1.00 81.19 88 ILE A C 1
ATOM 624 O O . ILE A 1 88 ? -26.017 -12.924 -8.069 1.00 81.19 88 ILE A O 1
ATOM 628 N N . LYS A 1 89 ? -24.236 -14.254 -8.386 1.00 86.06 89 LYS A N 1
ATOM 629 C CA . LYS A 1 89 ? -23.627 -13.989 -7.077 1.00 86.06 89 LYS A CA 1
ATOM 630 C C . LYS A 1 89 ? -23.233 -12.518 -6.926 1.00 86.06 89 LYS A C 1
ATOM 632 O O . LYS A 1 89 ? -23.536 -11.936 -5.888 1.00 86.06 89 LYS A O 1
ATOM 637 N N . ARG A 1 90 ? -22.608 -11.900 -7.937 1.00 83.88 90 ARG A N 1
ATOM 638 C CA . ARG A 1 90 ? -22.219 -10.474 -7.883 1.00 83.88 90 ARG A CA 1
ATOM 639 C C . ARG A 1 90 ? -23.411 -9.525 -7.998 1.00 83.88 90 ARG A C 1
ATOM 641 O O . ARG A 1 90 ? -23.414 -8.490 -7.333 1.00 83.88 90 ARG A O 1
ATOM 648 N N . HIS A 1 91 ? -24.446 -9.903 -8.744 1.00 79.06 91 HIS A N 1
ATOM 649 C CA . HIS A 1 91 ? -25.700 -9.152 -8.784 1.00 79.06 91 HIS A CA 1
ATOM 650 C C . HIS A 1 91 ? -26.416 -9.172 -7.421 1.00 79.06 91 HIS A C 1
ATOM 652 O O . HIS A 1 91 ? -26.690 -8.117 -6.854 1.00 79.06 91 HIS A O 1
ATOM 658 N N . LYS A 1 92 ? -26.584 -10.354 -6.804 1.00 84.50 92 LYS A N 1
ATOM 659 C CA . LYS A 1 92 ? -27.154 -10.499 -5.445 1.00 84.50 92 LYS A CA 1
ATOM 660 C C . LYS A 1 92 ? -26.353 -9.784 -4.348 1.00 84.50 92 LYS A C 1
ATOM 662 O O . LYS A 1 92 ? -26.911 -9.474 -3.305 1.00 84.50 92 LYS A O 1
ATOM 667 N N . GLN A 1 93 ? -25.062 -9.536 -4.568 1.00 81.19 93 GLN A N 1
ATOM 668 C CA . GLN A 1 93 ? -24.199 -8.771 -3.659 1.00 81.19 93 GLN A CA 1
ATOM 669 C C . GLN A 1 93 ? -24.294 -7.245 -3.848 1.00 81.19 93 GLN A C 1
ATOM 671 O O . GLN A 1 93 ? -23.609 -6.516 -3.137 1.00 81.19 93 GLN A O 1
ATOM 676 N N . GLY A 1 94 ? -25.073 -6.738 -4.814 1.00 79.69 94 GLY A N 1
ATOM 677 C CA . GLY A 1 94 ? -25.114 -5.303 -5.131 1.00 79.69 94 GLY A CA 1
ATOM 678 C C . GLY A 1 94 ? -23.800 -4.771 -5.723 1.00 79.69 94 GLY A C 1
ATOM 679 O O . GLY A 1 94 ? -23.454 -3.596 -5.543 1.00 79.69 94 GLY A O 1
ATOM 680 N N . TRP A 1 95 ? -23.022 -5.647 -6.372 1.00 81.19 95 TRP A N 1
ATOM 681 C CA . TRP A 1 95 ? -21.771 -5.300 -7.059 1.00 81.19 95 TRP A CA 1
ATOM 682 C C . TRP A 1 95 ? -21.955 -5.120 -8.561 1.00 81.19 95 TRP A C 1
ATOM 684 O O . TRP A 1 95 ? -21.258 -4.307 -9.157 1.00 81.19 95 TRP A O 1
ATOM 694 N N . LEU A 1 96 ? -22.888 -5.866 -9.152 1.00 78.19 96 LEU A N 1
ATOM 695 C CA . LEU A 1 96 ? -23.305 -5.740 -10.543 1.00 78.19 96 LEU A CA 1
ATOM 696 C C . LEU A 1 96 ? -24.740 -5.199 -10.557 1.00 78.19 96 LEU A C 1
ATOM 698 O O . LEU A 1 96 ? -25.630 -5.835 -9.993 1.00 78.19 96 LEU A O 1
ATOM 702 N N . MET A 1 97 ? -24.952 -4.023 -11.149 1.00 77.06 97 MET A N 1
ATOM 703 C CA . MET A 1 97 ? -26.248 -3.331 -11.103 1.00 77.06 97 MET A CA 1
ATOM 704 C C . MET A 1 97 ? -27.266 -3.957 -12.059 1.00 77.06 97 MET A C 1
ATOM 706 O O . MET A 1 97 ? -28.395 -4.232 -11.665 1.00 77.06 97 MET A O 1
ATOM 710 N N . GLU A 1 98 ? -26.838 -4.227 -13.289 1.00 72.94 98 GLU A N 1
ATOM 711 C CA . GLU A 1 98 ? -27.687 -4.688 -14.385 1.00 72.94 98 GLU A CA 1
ATOM 712 C C . GLU A 1 98 ? -27.082 -5.920 -15.057 1.00 72.94 98 GLU A C 1
ATOM 714 O O . GLU A 1 98 ? -25.874 -6.164 -14.999 1.00 72.94 98 GLU A O 1
ATOM 719 N N . VAL A 1 99 ? -27.948 -6.717 -15.678 1.00 74.69 99 VAL A N 1
ATOM 720 C CA . VAL A 1 99 ? -27.588 -7.935 -16.403 1.00 74.69 99 VAL A CA 1
ATOM 721 C C . VAL A 1 99 ? -28.324 -7.901 -17.729 1.00 74.69 99 VAL A C 1
ATOM 723 O O . VAL A 1 99 ? -29.542 -8.054 -17.764 1.00 74.69 99 VAL A O 1
ATOM 726 N N . THR A 1 100 ? -27.580 -7.725 -18.814 1.00 63.97 100 THR A N 1
ATOM 727 C CA . THR A 1 100 ? -28.107 -7.727 -20.179 1.00 63.97 100 THR A CA 1
ATOM 728 C C . THR A 1 100 ? -27.359 -8.755 -21.024 1.00 63.97 100 THR A C 1
ATOM 730 O O . THR A 1 100 ? -26.211 -9.101 -20.741 1.00 63.97 100 THR A O 1
ATOM 733 N N . SER A 1 101 ? -28.029 -9.270 -22.053 1.00 67.44 101 SER A N 1
ATOM 734 C CA . SER A 1 101 ? -27.412 -10.034 -23.145 1.00 67.44 101 SER A CA 1
ATOM 735 C C . SER A 1 101 ? -27.298 -9.206 -24.434 1.00 67.44 101 SER A C 1
ATOM 737 O O . SER A 1 101 ? -26.961 -9.759 -25.478 1.00 67.44 101 SER A O 1
ATOM 739 N N . SER A 1 102 ? -27.605 -7.906 -24.364 1.00 47.94 102 SER A N 1
ATOM 740 C CA . SER A 1 102 ? -27.482 -6.917 -25.439 1.00 47.94 102 SER A CA 1
ATOM 741 C C . SER A 1 102 ? -26.333 -5.951 -25.141 1.00 47.94 102 SER A C 1
ATOM 743 O O . SER A 1 102 ? -26.081 -5.625 -23.984 1.00 47.94 102 SER A O 1
ATOM 745 N N . LEU A 1 103 ? -25.613 -5.509 -26.173 1.00 42.22 103 LEU A N 1
ATOM 746 C CA . LEU A 1 103 ? -24.387 -4.713 -26.020 1.00 42.22 103 LEU A CA 1
ATOM 747 C C . LEU A 1 103 ? -24.640 -3.193 -26.001 1.00 42.22 103 LEU A C 1
ATOM 749 O O . LEU A 1 103 ? -23.810 -2.441 -25.492 1.00 42.22 103 LEU A O 1
ATOM 753 N N . ASP A 1 104 ? -25.773 -2.747 -26.548 1.00 46.53 104 ASP A N 1
ATOM 754 C CA . ASP A 1 104 ? -26.010 -1.340 -26.905 1.00 46.53 104 ASP A CA 1
ATOM 755 C C . ASP A 1 104 ? -26.256 -0.408 -25.699 1.00 46.53 104 ASP A C 1
ATOM 757 O O . ASP A 1 104 ? -26.053 0.802 -25.797 1.00 46.53 104 ASP A O 1
ATOM 761 N N . ASP A 1 105 ? -26.645 -0.953 -24.543 1.00 52.72 105 ASP A N 1
ATOM 762 C CA . ASP A 1 105 ? -27.187 -0.181 -23.412 1.00 52.72 105 ASP A CA 1
ATOM 763 C C . ASP A 1 105 ? -26.124 0.538 -22.535 1.00 52.72 105 ASP A C 1
ATOM 765 O O . ASP A 1 105 ? -26.464 1.230 -21.576 1.00 52.72 105 ASP A O 1
ATOM 769 N N . CYS A 1 106 ? -24.820 0.360 -22.794 1.00 48.59 106 CYS A N 1
ATOM 770 C CA . CYS A 1 106 ? -23.829 0.305 -21.703 1.00 48.59 106 CYS A CA 1
ATOM 771 C C . CYS A 1 106 ? -22.669 1.345 -21.735 1.00 48.59 106 CYS A C 1
ATOM 773 O O . CYS A 1 106 ? -21.499 0.967 -21.639 1.00 48.59 106 CYS A O 1
ATOM 775 N N . ILE A 1 107 ? -22.934 2.664 -21.846 1.00 41.56 107 ILE A N 1
ATOM 776 C CA . ILE A 1 107 ? -21.876 3.709 -21.992 1.00 41.56 107 ILE A CA 1
ATOM 777 C C . ILE A 1 107 ? -22.132 5.011 -21.155 1.00 41.56 107 ILE A C 1
ATOM 779 O O . ILE A 1 107 ? -23.241 5.528 -21.196 1.00 41.56 107 ILE A O 1
ATOM 783 N N . GLN A 1 108 ? -21.083 5.581 -20.488 1.00 41.69 108 GLN A N 1
ATOM 784 C CA . GLN A 1 108 ? -20.897 6.935 -19.830 1.00 41.69 108 GLN A CA 1
ATOM 785 C C . GLN A 1 108 ? -20.889 7.142 -18.247 1.00 41.69 108 GLN A C 1
ATOM 787 O O . GLN A 1 108 ? -21.935 6.980 -17.634 1.00 41.69 108 GLN A O 1
ATOM 792 N N . ARG A 1 109 ? -19.850 7.790 -17.604 1.00 43.59 109 ARG A N 1
ATOM 793 C CA . ARG A 1 109 ? -19.940 8.531 -16.255 1.00 43.59 109 ARG A CA 1
ATOM 794 C C . ARG A 1 109 ? -18.598 8.842 -15.405 1.00 43.59 109 ARG A C 1
ATOM 796 O O . ARG A 1 109 ? -17.639 8.111 -15.574 1.00 43.59 109 ARG A O 1
ATOM 803 N N . LYS A 1 110 ? -18.470 9.908 -14.538 1.00 45.44 110 LYS A N 1
ATOM 804 C CA . LYS A 1 110 ? -17.225 10.723 -14.119 1.00 45.44 110 LYS A CA 1
ATOM 805 C C . LYS A 1 110 ? -16.390 10.424 -12.807 1.00 45.44 110 LYS A C 1
ATOM 807 O O . LYS A 1 110 ? -16.930 9.753 -11.934 1.00 45.44 110 LYS A O 1
ATOM 812 N N . GLN A 1 111 ? -15.152 11.008 -12.679 1.00 49.06 111 GLN A N 1
ATOM 813 C CA . GLN A 1 111 ? -14.028 10.803 -11.690 1.00 49.06 111 GLN A CA 1
ATOM 814 C C . GLN A 1 111 ? -13.113 12.020 -11.221 1.00 49.06 111 GLN A C 1
ATOM 816 O O . GLN A 1 111 ? -12.266 12.531 -11.942 1.00 49.06 111 GLN A O 1
ATOM 821 N N . TYR A 1 112 ? -13.185 12.428 -9.950 1.00 44.53 112 TYR A N 1
ATOM 822 C CA . TYR A 1 112 ? -12.084 12.920 -9.049 1.00 44.53 112 TYR A CA 1
ATOM 823 C C . TYR A 1 112 ? -12.713 13.180 -7.672 1.00 44.53 112 TYR A C 1
ATOM 825 O O . TYR A 1 112 ? -12.139 12.931 -6.609 1.00 44.53 112 TYR A O 1
ATOM 833 N N . ASP A 1 113 ? -14.000 13.525 -7.737 1.00 47.91 113 ASP A N 1
ATOM 834 C CA . ASP A 1 113 ? -15.033 13.022 -6.848 1.00 47.91 113 ASP A CA 1
ATOM 835 C C . ASP A 1 113 ? -14.726 11.640 -6.244 1.00 47.91 113 ASP A C 1
ATOM 837 O O . ASP A 1 113 ? -15.128 11.427 -5.122 1.00 47.91 113 ASP A O 1
ATOM 841 N N . ASP A 1 114 ? -14.019 10.699 -6.880 1.00 51.31 114 ASP A N 1
ATOM 842 C CA . ASP A 1 114 ? -13.986 9.272 -6.504 1.00 51.31 114 ASP A CA 1
ATOM 843 C C . ASP A 1 114 ? -13.574 8.943 -5.096 1.00 51.31 114 ASP A C 1
ATOM 845 O O . ASP A 1 114 ? -14.190 8.065 -4.523 1.00 51.31 114 ASP A O 1
ATOM 849 N N . ASN A 1 115 ? -12.573 9.599 -4.512 1.00 50.56 115 ASN A N 1
ATOM 850 C CA . ASN A 1 115 ? -12.216 9.299 -3.123 1.00 50.56 115 ASN A CA 1
ATOM 851 C C . ASN A 1 115 ? -13.276 9.867 -2.161 1.00 50.56 115 ASN A C 1
ATOM 853 O O . ASN A 1 115 ? -13.635 9.232 -1.168 1.00 50.56 115 ASN A O 1
ATOM 857 N N . ILE A 1 116 ? -13.848 11.025 -2.504 1.00 60.47 116 ILE A N 1
ATOM 858 C CA . ILE A 1 116 ? -14.932 11.691 -1.769 1.00 60.47 116 ILE A CA 1
ATOM 859 C C . ILE A 1 116 ? -16.272 10.947 -1.963 1.00 60.47 116 ILE A C 1
ATOM 861 O O . ILE A 1 116 ? -17.073 10.833 -1.041 1.00 60.47 116 ILE A O 1
ATOM 865 N N . ARG A 1 117 ? -16.509 10.400 -3.151 1.00 62.28 117 ARG A N 1
ATOM 866 C CA . ARG A 1 117 ? -17.676 9.644 -3.604 1.00 62.28 117 ARG A CA 1
ATOM 867 C C . ARG A 1 117 ? -17.602 8.232 -3.066 1.00 62.28 117 ARG A C 1
ATOM 869 O O . ARG A 1 117 ? -18.558 7.788 -2.460 1.00 62.28 117 ARG A O 1
ATOM 876 N N . TRP A 1 118 ? -16.454 7.572 -3.152 1.00 64.81 118 TRP A N 1
ATOM 877 C CA . TRP A 1 118 ? -16.172 6.327 -2.447 1.00 64.81 118 TRP A CA 1
ATOM 878 C C . TRP A 1 118 ? -16.482 6.474 -0.963 1.00 64.81 118 TRP A C 1
ATOM 880 O O . TRP A 1 118 ? -17.306 5.717 -0.469 1.00 64.81 118 TRP A O 1
ATOM 890 N N . ILE A 1 119 ? -15.931 7.462 -0.247 1.00 67.88 119 ILE A N 1
ATOM 891 C CA . ILE A 1 119 ? -16.196 7.555 1.197 1.00 67.88 119 ILE A CA 1
ATOM 892 C C . ILE A 1 119 ? -17.661 7.927 1.517 1.00 67.88 119 ILE A C 1
ATOM 894 O O . ILE A 1 119 ? -18.195 7.447 2.517 1.00 67.88 119 ILE A O 1
ATOM 898 N N . ARG A 1 120 ? -18.347 8.693 0.649 1.00 75.00 120 ARG A N 1
ATOM 899 C CA . ARG A 1 120 ? -19.793 9.007 0.754 1.00 75.00 120 ARG A CA 1
ATOM 900 C C . ARG A 1 120 ? -20.716 7.825 0.420 1.00 75.00 120 ARG A C 1
ATOM 902 O O . ARG A 1 120 ? -21.756 7.670 1.057 1.00 75.00 120 ARG A O 1
ATOM 909 N N . GLU A 1 121 ? -20.364 6.995 -0.559 1.00 72.00 121 GLU A N 1
ATOM 910 C CA . GLU A 1 121 ? -21.184 5.880 -1.055 1.00 72.00 121 GLU A CA 1
ATOM 911 C C . GLU A 1 121 ? -20.846 4.544 -0.372 1.00 72.00 121 GLU A C 1
ATOM 913 O O . GLU A 1 121 ? -21.716 3.688 -0.231 1.00 72.00 121 GLU A O 1
ATOM 918 N N . ALA A 1 122 ? -19.620 4.345 0.123 1.00 70.12 122 ALA A N 1
ATOM 919 C CA . ALA A 1 122 ? -19.173 3.075 0.707 1.00 70.12 122 ALA A CA 1
ATOM 920 C C . ALA A 1 122 ? -19.905 2.693 2.005 1.00 70.12 122 ALA A C 1
ATOM 922 O O . ALA A 1 122 ? -19.912 1.518 2.383 1.00 70.12 122 ALA A O 1
ATOM 923 N N . GLY A 1 123 ? -20.525 3.668 2.679 1.00 70.56 123 GLY A N 1
ATOM 924 C CA . GLY A 1 123 ? -21.466 3.429 3.775 1.00 70.56 123 GLY A CA 1
ATOM 925 C C . GLY A 1 123 ? -22.831 2.907 3.310 1.00 70.56 123 GLY A C 1
ATOM 926 O O . GLY A 1 123 ? -23.436 2.121 4.020 1.00 70.56 123 GLY A O 1
ATOM 927 N N . LYS A 1 124 ? -23.287 3.270 2.103 1.00 78.44 124 LYS A N 1
ATOM 928 C CA . LYS A 1 124 ? -24.590 2.880 1.522 1.00 78.44 124 LYS A CA 1
ATOM 929 C C . LYS A 1 124 ? -24.564 1.529 0.791 1.00 78.44 124 LYS A C 1
ATOM 931 O O . LYS A 1 124 ? -25.498 1.185 0.070 1.00 78.44 124 LYS A O 1
ATOM 936 N N . HIS A 1 125 ? -23.441 0.821 0.859 1.00 72.44 125 HIS A N 1
ATOM 937 C CA . HIS A 1 125 ? -23.175 -0.380 0.068 1.00 72.44 125 HIS A CA 1
ATOM 938 C C . HIS A 1 125 ? -22.822 -1.605 0.919 1.00 72.44 125 HIS A C 1
ATOM 940 O O . HIS A 1 125 ? -22.442 -2.623 0.348 1.00 72.44 125 HIS A O 1
ATOM 946 N N . ASP A 1 126 ? -22.901 -1.496 2.252 1.00 76.44 126 ASP A N 1
ATOM 947 C CA . ASP A 1 126 ? -22.785 -2.605 3.213 1.00 76.44 126 ASP A CA 1
ATOM 948 C C . ASP A 1 126 ? -21.601 -3.562 2.965 1.00 76.44 126 ASP A C 1
ATOM 950 O O . ASP A 1 126 ? -21.654 -4.762 3.215 1.00 76.44 126 ASP A O 1
ATOM 954 N N . MET A 1 127 ? -20.478 -3.015 2.485 1.00 73.75 127 MET A N 1
ATOM 955 C CA . MET A 1 127 ? -19.280 -3.786 2.109 1.00 73.75 127 MET A CA 1
ATOM 956 C C . MET A 1 127 ? -18.447 -4.261 3.312 1.00 73.75 127 MET A C 1
ATOM 958 O O . MET A 1 127 ? -17.377 -4.842 3.127 1.00 73.75 127 MET A O 1
ATOM 962 N N . VAL A 1 128 ? -18.897 -3.974 4.535 1.00 80.25 128 VAL A N 1
ATOM 963 C CA . VAL A 1 128 ? -18.206 -4.319 5.781 1.00 80.25 128 VAL A CA 1
ATOM 964 C C . VAL A 1 128 ? -18.544 -5.759 6.156 1.00 80.25 128 VAL A C 1
ATOM 966 O O . VAL A 1 128 ? -19.706 -6.100 6.357 1.00 80.25 128 VAL A O 1
ATOM 969 N N . VAL A 1 129 ? -17.520 -6.604 6.284 1.00 81.25 129 VAL A N 1
ATOM 970 C CA . VAL A 1 129 ? -17.657 -7.997 6.726 1.00 81.25 129 VAL A CA 1
ATOM 971 C C . VAL A 1 129 ? -16.654 -8.239 7.850 1.00 81.25 129 VAL A C 1
ATOM 973 O O . VAL A 1 129 ? -15.449 -8.140 7.633 1.00 81.25 129 VAL A O 1
ATOM 976 N N . GLY A 1 130 ? -17.149 -8.559 9.047 1.00 90.56 130 GLY A N 1
ATOM 977 C CA . GLY A 1 130 ? -16.317 -8.724 10.241 1.00 90.56 130 GLY A CA 1
ATOM 978 C C . GLY A 1 130 ? -16.027 -7.393 10.940 1.00 90.56 130 GLY A C 1
ATOM 979 O O . GLY A 1 130 ? -16.938 -6.765 11.481 1.00 90.56 130 GLY A O 1
ATOM 980 N N . SER A 1 131 ? -14.757 -6.985 10.975 1.00 81.69 131 SER A N 1
ATOM 981 C CA . SER A 1 131 ? -14.327 -5.747 11.634 1.00 81.69 131 SER A CA 1
ATOM 982 C C . SER A 1 131 ? -14.876 -4.501 10.929 1.00 81.69 131 SER A C 1
ATOM 984 O O . SER A 1 131 ? -15.053 -4.475 9.712 1.00 81.69 131 SER A O 1
ATOM 986 N N . GLN A 1 132 ? -15.140 -3.442 11.703 1.00 88.00 132 GLN A N 1
ATOM 987 C CA . GLN A 1 132 ? -15.641 -2.158 11.197 1.00 88.00 132 GLN A CA 1
ATOM 988 C C . GLN A 1 132 ? -14.514 -1.373 10.509 1.00 88.00 132 GLN A C 1
ATOM 990 O O . GLN A 1 132 ? -13.966 -0.419 11.056 1.00 88.00 132 GLN A O 1
ATOM 995 N N . ALA A 1 133 ? -14.136 -1.831 9.318 1.00 75.00 133 ALA A N 1
ATOM 996 C CA . ALA A 1 133 ? -12.972 -1.366 8.578 1.00 75.00 133 ALA A CA 1
ATOM 997 C C . ALA A 1 133 ? -13.345 -0.612 7.295 1.00 75.00 133 ALA A C 1
ATOM 999 O O . ALA A 1 133 ? -14.352 -0.905 6.640 1.00 75.00 133 ALA A O 1
ATOM 1000 N N . ARG A 1 134 ? -12.473 0.320 6.900 1.00 79.62 134 ARG A N 1
ATOM 1001 C CA . ARG A 1 134 ? -12.562 1.091 5.658 1.00 79.62 134 ARG A CA 1
ATOM 1002 C C . ARG A 1 134 ? -11.178 1.206 5.022 1.00 79.62 134 ARG A C 1
ATOM 1004 O O . ARG A 1 134 ? -10.196 1.380 5.733 1.00 79.62 134 ARG A O 1
ATOM 1011 N N . ILE A 1 135 ? -11.114 1.156 3.695 1.00 72.69 135 ILE A N 1
ATOM 1012 C CA . ILE A 1 135 ? -9.925 1.510 2.907 1.00 72.69 135 ILE A CA 1
ATOM 1013 C C . ILE A 1 135 ? -10.175 2.801 2.124 1.00 72.69 135 ILE A C 1
ATOM 1015 O O . ILE A 1 135 ? -11.317 3.087 1.779 1.00 72.69 135 ILE A O 1
ATOM 1019 N N . LEU A 1 136 ? -9.122 3.558 1.833 1.00 66.88 136 LEU A N 1
ATOM 1020 C CA . LEU A 1 136 ? -9.030 4.546 0.753 1.00 66.88 136 LEU A CA 1
ATOM 1021 C C . LEU A 1 136 ? -7.548 4.679 0.358 1.00 66.88 136 LEU A C 1
ATOM 1023 O O . LEU A 1 136 ? -6.691 4.183 1.089 1.00 66.88 136 LEU A O 1
ATOM 1027 N N . TYR A 1 137 ? -7.214 5.341 -0.752 1.00 61.62 137 TYR A N 1
ATOM 1028 C CA . TYR A 1 137 ? -5.828 5.755 -1.012 1.00 61.62 137 TYR A CA 1
ATOM 1029 C C . TYR A 1 137 ? -5.666 7.234 -0.696 1.00 61.62 137 TYR A C 1
ATOM 1031 O O . TYR A 1 137 ? -6.533 8.067 -0.956 1.00 61.62 137 TYR A O 1
ATOM 1039 N N . SER A 1 138 ? -4.492 7.541 -0.171 1.00 63.12 138 SER A N 1
ATOM 1040 C CA . SER A 1 138 ? -3.946 8.880 -0.046 1.00 63.12 138 SER A CA 1
ATOM 1041 C C . SER A 1 138 ? -2.457 8.822 -0.345 1.00 63.12 138 SER A C 1
ATOM 1043 O O . SER A 1 138 ? -1.818 7.771 -0.193 1.00 63.12 138 SER A O 1
ATOM 1045 N N . ASP A 1 139 ? -1.927 9.966 -0.753 1.00 68.25 139 ASP A N 1
ATOM 1046 C CA . ASP A 1 139 ? -0.498 10.243 -0.744 1.00 68.25 139 ASP A CA 1
ATOM 1047 C C . ASP A 1 139 ? 0.028 10.369 0.700 1.00 68.25 139 ASP A C 1
ATOM 1049 O O . ASP A 1 139 ? -0.699 10.148 1.672 1.00 68.25 139 ASP A O 1
ATOM 1053 N N . GLN A 1 140 ? 1.309 10.706 0.852 1.00 81.38 140 GLN A N 1
ATOM 1054 C CA . GLN A 1 140 ? 1.943 10.866 2.161 1.00 81.38 140 GLN A CA 1
ATOM 1055 C C . GLN A 1 140 ? 1.174 11.843 3.064 1.00 81.38 140 GLN A C 1
ATOM 1057 O O . GLN A 1 140 ? 0.822 11.504 4.196 1.00 81.38 140 GLN A O 1
ATOM 1062 N N . ASN A 1 141 ? 0.877 13.036 2.546 1.00 75.81 141 ASN A N 1
ATOM 1063 C CA . ASN A 1 141 ? 0.271 14.113 3.321 1.00 75.81 141 ASN A CA 1
ATOM 1064 C C . ASN A 1 141 ? -1.173 13.770 3.713 1.00 75.81 141 ASN A C 1
ATOM 1066 O O . ASN A 1 141 ? -1.558 13.980 4.867 1.00 75.81 141 ASN A O 1
ATOM 1070 N N . GLY A 1 142 ? -1.947 13.155 2.813 1.00 72.69 142 GLY A N 1
ATOM 1071 C CA . GLY A 1 142 ? -3.279 12.635 3.114 1.00 72.69 142 GLY A CA 1
ATOM 1072 C C . GLY A 1 142 ? -3.264 11.497 4.141 1.00 72.69 142 GLY A C 1
ATOM 1073 O O . GLY A 1 142 ? -4.056 11.535 5.084 1.00 72.69 142 GLY A O 1
ATOM 1074 N N . ARG A 1 143 ? -2.335 10.529 4.040 1.00 81.44 143 ARG A N 1
ATOM 1075 C CA . ARG A 1 143 ? -2.202 9.431 5.024 1.00 81.44 143 ARG A CA 1
ATOM 1076 C C . ARG A 1 143 ? -1.899 9.969 6.421 1.00 81.44 143 ARG A C 1
ATOM 1078 O O . ARG A 1 143 ? -2.599 9.612 7.368 1.00 81.44 143 ARG A O 1
ATOM 1085 N N . VAL A 1 144 ? -0.906 10.854 6.543 1.00 86.38 144 VAL A N 1
ATOM 1086 C CA . VAL A 1 144 ? -0.528 11.474 7.824 1.00 86.38 144 VAL A CA 1
ATOM 1087 C C . VAL A 1 144 ? -1.680 12.314 8.382 1.00 86.38 144 VAL A C 1
ATOM 1089 O O . VAL A 1 144 ? -2.031 12.161 9.550 1.00 86.38 144 VAL A O 1
ATOM 1092 N N . SER A 1 145 ? -2.328 13.144 7.559 1.00 79.50 145 SER A N 1
ATOM 1093 C CA . SER A 1 145 ? -3.446 13.994 8.003 1.00 79.50 145 SER A CA 1
ATOM 1094 C C . SER A 1 145 ? -4.643 13.179 8.501 1.00 79.50 145 SER A C 1
ATOM 1096 O O . SER A 1 145 ? -5.227 13.513 9.533 1.00 79.50 145 SER A O 1
ATOM 1098 N N . ILE A 1 146 ? -4.988 12.088 7.809 1.00 76.56 146 ILE A N 1
ATOM 1099 C CA . ILE A 1 146 ? -6.064 11.176 8.220 1.00 76.56 146 ILE A CA 1
ATOM 1100 C C . ILE A 1 146 ? -5.693 10.456 9.522 1.00 76.56 146 ILE A C 1
ATOM 1102 O O . ILE A 1 146 ? -6.526 10.384 10.423 1.00 76.56 146 ILE A O 1
ATOM 1106 N N . ALA A 1 147 ? -4.453 9.979 9.662 1.00 88.31 147 ALA A N 1
ATOM 1107 C CA . ALA A 1 147 ? -3.993 9.322 10.884 1.00 88.31 147 ALA A CA 1
ATOM 1108 C C . ALA A 1 147 ? -4.040 10.256 12.104 1.00 88.31 147 ALA A C 1
ATOM 1110 O O . ALA A 1 147 ? -4.608 9.898 13.134 1.00 88.31 147 ALA A O 1
ATOM 1111 N N . VAL A 1 148 ? -3.532 11.483 11.967 1.00 91.31 148 VAL A N 1
ATOM 1112 C CA . VAL A 1 148 ? -3.596 12.527 13.005 1.00 91.31 148 VAL A CA 1
ATOM 1113 C C . VAL A 1 148 ? -5.050 12.842 13.379 1.00 91.31 148 VAL A C 1
ATOM 1115 O O . VAL A 1 148 ? -5.392 12.897 14.561 1.00 91.31 148 VAL A O 1
ATOM 1118 N N . ALA A 1 149 ? -5.934 13.004 12.387 1.00 86.94 149 ALA A N 1
ATOM 1119 C CA . ALA A 1 149 ? -7.349 13.286 12.624 1.00 86.94 149 ALA A CA 1
ATOM 1120 C C . ALA A 1 149 ? -8.065 12.139 13.360 1.00 86.94 149 ALA A C 1
ATOM 1122 O O . ALA A 1 149 ? -8.819 12.397 14.299 1.00 86.94 149 ALA A O 1
ATOM 1123 N N . ILE A 1 150 ? -7.797 10.883 12.981 1.00 82.38 150 ILE A N 1
ATOM 1124 C CA . ILE A 1 150 ? -8.325 9.695 13.665 1.00 82.38 150 ILE A CA 1
ATOM 1125 C C . ILE A 1 150 ? -7.797 9.626 15.101 1.00 82.38 150 ILE A C 1
ATOM 1127 O O . ILE A 1 150 ? -8.595 9.468 16.022 1.00 82.38 150 ILE A O 1
ATOM 1131 N N . ASN A 1 151 ? -6.489 9.799 15.313 1.00 95.44 151 ASN A N 1
ATOM 1132 C CA . ASN A 1 151 ? -5.889 9.754 16.648 1.00 95.44 151 ASN A CA 1
ATOM 1133 C C . ASN A 1 151 ? -6.509 10.818 17.568 1.00 95.44 151 ASN A C 1
ATOM 1135 O O . ASN A 1 151 ? -6.970 10.506 18.664 1.00 95.44 151 ASN A O 1
ATOM 1139 N N . LYS A 1 152 ? -6.657 12.056 17.082 1.00 94.69 152 LYS A N 1
ATOM 1140 C CA . LYS A 1 152 ? -7.349 13.126 17.814 1.00 94.69 152 LYS A CA 1
ATOM 1141 C C . LYS A 1 152 ? -8.818 12.793 18.106 1.00 94.69 152 LYS A C 1
ATOM 1143 O O . LYS A 1 152 ? -9.313 13.124 19.184 1.00 94.69 152 LYS A O 1
ATOM 1148 N N . ALA A 1 153 ? -9.523 12.138 17.184 1.00 85.62 153 ALA A N 1
ATOM 1149 C CA . ALA A 1 153 ? -10.906 11.714 17.395 1.00 85.62 153 ALA A CA 1
ATOM 1150 C C . ALA A 1 153 ? -11.027 10.593 18.450 1.00 85.62 153 ALA A C 1
ATOM 1152 O O . ALA A 1 153 ? -11.998 10.583 19.207 1.00 85.62 153 ALA A O 1
ATOM 1153 N N . VAL A 1 154 ? -10.035 9.700 18.560 1.00 90.38 154 VAL A N 1
ATOM 1154 C CA . VAL A 1 154 ? -9.930 8.719 19.659 1.00 90.38 154 VAL A CA 1
ATOM 1155 C C . VAL A 1 154 ? -9.632 9.428 20.985 1.00 90.38 154 VAL A C 1
ATOM 1157 O O . VAL A 1 154 ? -10.387 9.272 21.941 1.00 90.38 154 VAL A O 1
ATOM 1160 N N . GLY A 1 155 ? -8.606 10.286 21.035 1.00 96.12 155 GLY A N 1
ATOM 1161 C CA . GLY A 1 155 ? -8.204 11.005 22.255 1.00 96.12 155 GLY A CA 1
ATOM 1162 C C . GLY A 1 155 ? -9.257 11.982 22.802 1.00 96.12 155 GLY A C 1
ATOM 1163 O O . GLY A 1 155 ? -9.263 12.289 23.990 1.00 96.12 155 GLY A O 1
ATOM 1164 N N . THR A 1 156 ? -10.188 12.443 21.959 1.00 96.25 156 THR A N 1
ATOM 1165 C CA . THR A 1 156 ? -11.351 13.262 22.364 1.00 96.25 156 THR A CA 1
ATOM 1166 C C . THR A 1 156 ? -12.631 12.450 22.607 1.00 96.25 156 THR A C 1
ATOM 1168 O O . THR A 1 156 ? -13.670 13.032 22.916 1.00 96.25 156 THR A O 1
ATOM 1171 N N . GLY A 1 157 ? -12.592 11.120 22.461 1.00 92.12 157 GLY A N 1
ATOM 1172 C CA . GLY A 1 157 ? -13.741 10.230 22.665 1.00 92.12 157 GLY A CA 1
ATOM 1173 C C . GLY A 1 157 ? -14.822 10.287 21.575 1.00 92.12 157 GLY A C 1
ATOM 1174 O O . GLY A 1 157 ? -15.872 9.662 21.730 1.00 92.12 157 GLY A O 1
ATOM 1175 N N . GLN A 1 158 ? -14.588 11.000 20.466 1.00 92.94 158 GLN A N 1
ATOM 1176 C CA . GLN A 1 158 ? -15.479 10.995 19.296 1.00 92.94 158 GLN A CA 1
ATOM 1177 C C . GLN A 1 158 ? -15.501 9.616 18.620 1.00 92.94 158 GLN A C 1
ATOM 1179 O O . GLN A 1 158 ? -16.550 9.153 18.169 1.00 92.94 158 GLN A O 1
ATOM 1184 N N . VAL A 1 159 ? -14.351 8.937 18.597 1.00 87.12 159 VAL A N 1
ATOM 1185 C CA . VAL A 1 159 ? -14.229 7.514 18.271 1.00 87.12 159 VAL A CA 1
ATOM 1186 C C . VAL A 1 159 ? -14.056 6.743 19.580 1.00 87.12 159 VAL A C 1
ATOM 1188 O O . VAL A 1 159 ? -13.195 7.059 20.392 1.00 87.12 159 VAL A O 1
ATOM 1191 N N . LYS A 1 160 ? -14.902 5.730 19.800 1.00 90.81 160 LYS A N 1
ATOM 1192 C CA . LYS A 1 160 ? -15.078 5.074 21.113 1.00 90.81 160 LYS A CA 1
ATOM 1193 C C . LYS A 1 160 ? -13.953 4.116 21.535 1.00 90.81 160 LYS A C 1
ATOM 1195 O O . LYS A 1 160 ? -14.004 3.593 22.644 1.00 90.81 160 LYS A O 1
ATOM 1200 N N . ALA A 1 161 ? -13.012 3.813 20.647 1.00 91.38 161 ALA A N 1
ATOM 1201 C CA . ALA A 1 161 ? -11.950 2.831 20.854 1.00 91.38 161 ALA A CA 1
ATOM 1202 C C . ALA A 1 161 ? -10.750 3.144 19.938 1.00 91.38 161 ALA A C 1
ATOM 1204 O O . ALA A 1 161 ? -10.945 3.824 18.927 1.00 91.38 161 ALA A O 1
ATOM 1205 N N . PRO A 1 162 ? -9.542 2.632 20.240 1.00 96.12 162 PRO A N 1
ATOM 1206 C CA . PRO A 1 162 ? -8.387 2.753 19.356 1.00 96.12 162 PRO A CA 1
ATOM 1207 C C . PRO A 1 162 ? -8.659 2.247 17.935 1.00 96.12 162 PRO A C 1
ATOM 1209 O O . PRO A 1 162 ? -9.404 1.285 17.732 1.00 96.12 162 PRO A O 1
ATOM 1212 N N . VAL A 1 163 ? -8.017 2.875 16.950 1.00 89.25 163 VAL A N 1
ATOM 1213 C CA . VAL A 1 163 ? -8.153 2.531 15.527 1.00 89.25 163 VAL A CA 1
ATOM 1214 C C . VAL A 1 163 ? -6.830 1.998 14.997 1.00 89.25 163 VAL A C 1
ATOM 1216 O O . VAL A 1 163 ? -5.783 2.605 15.196 1.00 89.25 163 VAL A O 1
ATOM 1219 N N . VAL A 1 164 ? -6.874 0.875 14.282 1.00 92.88 164 VAL A N 1
ATOM 1220 C CA . VAL A 1 164 ? -5.719 0.351 13.546 1.00 92.88 164 VAL A CA 1
ATOM 1221 C C . VAL A 1 164 ? -5.678 0.984 12.158 1.00 92.88 164 VAL A C 1
ATOM 1223 O O . VAL A 1 164 ? -6.637 0.859 11.395 1.00 92.88 164 VAL A O 1
ATOM 1226 N N . ILE A 1 165 ? -4.547 1.590 11.802 1.00 91.50 165 ILE A N 1
ATOM 1227 C CA . ILE A 1 165 ? -4.183 1.875 10.412 1.00 91.50 165 ILE A CA 1
ATOM 1228 C C . ILE A 1 165 ? -3.282 0.753 9.900 1.00 91.50 165 ILE A C 1
ATOM 1230 O O . ILE A 1 165 ? -2.360 0.309 10.577 1.00 91.50 165 ILE A O 1
ATOM 1234 N N . SER A 1 166 ? -3.570 0.290 8.691 1.00 93.06 166 SER A N 1
ATOM 1235 C CA . SER A 1 166 ? -2.793 -0.702 7.953 1.00 93.06 166 SER A CA 1
ATOM 1236 C C . SER A 1 166 ? -3.082 -0.525 6.457 1.00 93.06 166 SER A C 1
ATOM 1238 O O . SER A 1 166 ? -3.890 0.325 6.068 1.00 93.06 166 SER A O 1
ATOM 1240 N N . ARG A 1 167 ? -2.435 -1.323 5.611 1.00 90.44 167 ARG A N 1
ATOM 1241 C CA . ARG A 1 167 ? -2.613 -1.334 4.157 1.00 90.44 167 ARG A CA 1
ATOM 1242 C C . ARG A 1 167 ? -2.408 -2.736 3.596 1.00 90.44 167 ARG A C 1
ATOM 1244 O O . ARG A 1 167 ? -1.823 -3.601 4.246 1.00 90.44 167 ARG A O 1
ATOM 1251 N N . ASP A 1 168 ? -2.838 -2.932 2.354 1.00 88.19 168 ASP A N 1
ATOM 1252 C CA . ASP A 1 168 ? -2.359 -4.059 1.558 1.00 88.19 168 ASP A CA 1
ATOM 1253 C C . ASP A 1 168 ? -0.842 -3.919 1.304 1.00 88.19 168 ASP A C 1
ATOM 1255 O O . ASP A 1 168 ? -0.272 -2.826 1.392 1.00 88.19 168 ASP A O 1
ATOM 1259 N N . HIS A 1 169 ? -0.168 -5.021 0.981 1.00 95.44 169 HIS A N 1
ATOM 1260 C CA . HIS A 1 169 ? 1.240 -4.971 0.582 1.00 95.44 169 HIS A CA 1
ATOM 1261 C C . HIS A 1 169 ? 1.363 -4.410 -0.856 1.00 95.44 169 HIS A C 1
ATOM 1263 O O . HIS A 1 169 ? 2.436 -3.944 -1.239 1.00 95.44 169 HIS A O 1
ATOM 1269 N N . HIS A 1 170 ? 0.262 -4.389 -1.627 1.00 88.44 170 HIS A N 1
ATOM 1270 C CA . HIS A 1 170 ? 0.142 -3.710 -2.924 1.00 88.44 170 HIS A CA 1
ATOM 1271 C C . HIS A 1 170 ? 0.168 -2.179 -2.759 1.00 88.44 170 HIS A C 1
ATOM 1273 O O . HIS A 1 170 ? -0.870 -1.514 -2.777 1.00 88.44 170 HIS A O 1
ATOM 1279 N N . ASP A 1 171 ? 1.363 -1.627 -2.552 1.00 89.81 171 ASP A N 1
ATOM 1280 C CA . ASP A 1 171 ? 1.589 -0.204 -2.311 1.00 89.81 171 ASP A CA 1
ATOM 1281 C C . ASP A 1 171 ? 2.943 0.274 -2.873 1.00 89.81 171 ASP A C 1
ATOM 1283 O O . ASP A 1 171 ? 3.772 -0.520 -3.324 1.00 89.81 171 ASP A O 1
ATOM 1287 N N . VAL A 1 172 ? 3.167 1.589 -2.848 1.00 86.50 172 VAL A N 1
ATOM 1288 C CA . VAL A 1 172 ? 4.307 2.280 -3.464 1.00 86.50 172 VAL A CA 1
ATOM 1289 C C . VAL A 1 172 ? 5.676 1.739 -3.036 1.00 86.50 172 VAL A C 1
ATOM 1291 O O . VAL A 1 172 ? 6.534 1.575 -3.907 1.00 86.50 172 VAL A O 1
ATOM 1294 N N . SER A 1 173 ? 5.861 1.414 -1.753 1.00 96.25 173 SER A N 1
ATOM 1295 C CA . SER A 1 173 ? 7.151 0.987 -1.177 1.00 96.25 173 SER A CA 1
ATOM 1296 C C . SER A 1 173 ? 7.171 -0.455 -0.675 1.00 96.25 173 SER A C 1
ATOM 1298 O O . SER A 1 173 ? 8.237 -1.046 -0.541 1.00 96.25 173 SER A O 1
ATOM 1300 N N . GLY A 1 174 ? 6.002 -1.017 -0.360 1.00 95.31 174 GLY A N 1
ATOM 1301 C CA . GLY A 1 174 ? 5.910 -2.280 0.369 1.00 95.31 174 GLY A CA 1
ATOM 1302 C C . GLY A 1 174 ? 6.341 -3.511 -0.424 1.00 95.31 174 GLY A C 1
ATOM 1303 O O . GLY A 1 174 ? 6.689 -4.509 0.192 1.00 95.31 174 GLY A O 1
ATOM 1304 N N . THR A 1 175 ? 6.315 -3.480 -1.759 1.00 98.06 175 THR A N 1
ATOM 1305 C CA . THR A 1 175 ? 6.487 -4.689 -2.580 1.00 98.06 175 THR A CA 1
ATOM 1306 C C . THR A 1 175 ? 7.426 -4.484 -3.761 1.00 98.06 175 THR A C 1
ATOM 1308 O O . THR A 1 175 ? 7.202 -3.605 -4.596 1.00 98.06 175 THR A O 1
ATOM 1311 N N . ASP A 1 176 ? 8.406 -5.379 -3.868 1.00 98.25 176 ASP A N 1
ATOM 1312 C CA . ASP A 1 176 ? 9.203 -5.621 -5.066 1.00 98.25 176 ASP A CA 1
ATOM 1313 C C . ASP A 1 176 ? 8.607 -6.809 -5.835 1.00 98.25 176 ASP A C 1
ATOM 1315 O O . ASP A 1 176 ? 8.489 -7.918 -5.310 1.00 98.25 176 ASP A O 1
ATOM 1319 N N . SER A 1 177 ? 8.164 -6.553 -7.068 1.00 96.88 177 SER A N 1
ATOM 1320 C CA . SER A 1 177 ? 7.429 -7.504 -7.905 1.00 96.88 177 SER A CA 1
ATOM 1321 C C . SER A 1 177 ? 7.573 -7.144 -9.389 1.00 96.88 177 SER A C 1
ATOM 1323 O O . SER A 1 177 ? 6.801 -6.312 -9.893 1.00 96.88 177 SER A O 1
ATOM 1325 N N . PRO A 1 178 ? 8.533 -7.752 -10.118 1.00 92.81 178 PRO A N 1
ATOM 1326 C CA . PRO A 1 178 ? 8.816 -7.402 -11.514 1.00 92.81 178 PRO A CA 1
ATOM 1327 C C . PRO A 1 178 ? 7.627 -7.673 -12.446 1.00 92.81 178 PRO A C 1
ATOM 1329 O O . PRO A 1 178 ? 7.514 -7.064 -13.505 1.00 92.81 178 PRO A O 1
ATOM 1332 N N . TYR A 1 179 ? 6.692 -8.532 -12.035 1.00 92.19 179 TYR A N 1
ATOM 1333 C CA . TYR A 1 179 ? 5.475 -8.855 -12.783 1.00 92.19 179 TYR A CA 1
ATOM 1334 C C . TYR A 1 179 ? 4.276 -7.960 -12.439 1.00 92.19 179 TYR A C 1
ATOM 1336 O O . TYR A 1 179 ? 3.236 -8.062 -13.091 1.00 92.19 179 TYR A O 1
ATOM 1344 N N . ARG A 1 180 ? 4.378 -7.095 -11.415 1.00 88.81 180 ARG A N 1
ATOM 1345 C CA . ARG A 1 180 ? 3.272 -6.224 -10.988 1.00 88.81 180 ARG A CA 1
ATOM 1346 C C . ARG A 1 180 ? 3.745 -4.897 -10.376 1.00 88.81 180 ARG A C 1
ATOM 1348 O O . ARG A 1 180 ? 3.842 -3.920 -11.113 1.00 88.81 180 ARG A O 1
ATOM 1355 N N . GLU A 1 181 ? 4.032 -4.810 -9.077 1.00 88.31 181 GLU A N 1
ATOM 1356 C CA . GLU A 1 181 ? 4.294 -3.536 -8.373 1.00 88.31 181 GLU A CA 1
ATOM 1357 C C . GLU A 1 181 ? 5.537 -2.774 -8.853 1.00 88.31 181 GLU A C 1
ATOM 1359 O O . GLU A 1 181 ? 5.546 -1.540 -8.787 1.00 88.31 181 GLU A O 1
ATOM 1364 N N . THR A 1 182 ? 6.564 -3.470 -9.342 1.00 94.12 182 THR A N 1
ATOM 1365 C CA . THR A 1 182 ? 7.784 -2.880 -9.924 1.00 94.12 182 THR A CA 1
ATOM 1366 C C . THR A 1 182 ? 7.915 -3.166 -11.423 1.00 94.12 182 THR A C 1
ATOM 1368 O O . THR A 1 182 ? 8.935 -2.844 -12.017 1.00 94.12 182 THR A O 1
ATOM 1371 N N . SER A 1 183 ? 6.861 -3.667 -12.080 1.00 91.81 183 SER A N 1
ATOM 1372 C CA . SER A 1 183 ? 6.847 -3.949 -13.532 1.00 91.81 183 SER A CA 1
ATOM 1373 C C . SER A 1 183 ? 7.076 -2.734 -14.440 1.00 91.81 183 SER A C 1
ATOM 1375 O O . SER A 1 183 ? 7.377 -2.886 -15.620 1.00 91.81 183 SER A O 1
ATOM 1377 N N . ASN A 1 184 ? 6.938 -1.518 -13.905 1.00 85.50 184 ASN A N 1
ATOM 1378 C CA . ASN A 1 184 ? 7.201 -0.263 -14.609 1.00 85.50 184 ASN A CA 1
ATOM 1379 C C . ASN A 1 184 ? 8.593 0.330 -14.318 1.00 85.50 184 ASN A C 1
ATOM 1381 O O . ASN A 1 184 ? 8.799 1.521 -14.566 1.00 85.50 184 ASN A O 1
ATOM 1385 N N . ILE A 1 185 ? 9.506 -0.470 -13.764 1.00 90.81 185 ILE A N 1
ATOM 1386 C CA . ILE A 1 185 ? 10.903 -0.123 -13.500 1.00 90.81 185 ILE A CA 1
ATOM 1387 C C . ILE A 1 185 ? 11.788 -0.812 -14.544 1.00 90.81 185 ILE A C 1
ATOM 1389 O O . ILE A 1 185 ? 11.729 -2.026 -14.712 1.00 90.81 185 ILE A O 1
ATOM 1393 N N . TYR A 1 186 ? 12.605 -0.025 -15.249 1.00 89.81 186 TYR A N 1
ATOM 1394 C CA . TYR A 1 186 ? 13.363 -0.474 -16.427 1.00 89.81 186 TYR A CA 1
ATOM 1395 C C . TYR A 1 186 ? 14.884 -0.284 -16.300 1.00 89.81 186 TYR A C 1
ATOM 1397 O O . TYR A 1 186 ? 15.612 -0.525 -17.255 1.00 89.81 186 TYR A O 1
ATOM 1405 N N . ASP A 1 187 ? 15.376 0.114 -15.124 1.00 91.38 187 ASP A N 1
ATOM 1406 C CA . ASP A 1 187 ? 16.810 0.219 -14.798 1.00 91.38 187 ASP A CA 1
ATOM 1407 C C . ASP A 1 187 ? 17.458 -1.143 -14.454 1.00 91.38 187 ASP A C 1
ATOM 1409 O O . ASP A 1 187 ? 18.586 -1.198 -13.972 1.00 91.38 187 ASP A O 1
ATOM 1413 N N . GLY A 1 188 ? 16.725 -2.245 -14.645 1.00 92.00 188 GLY A N 1
ATOM 1414 C CA . GLY A 1 188 ? 17.104 -3.602 -14.239 1.00 92.00 188 GLY A CA 1
ATOM 1415 C C . GLY A 1 188 ? 16.766 -3.951 -12.783 1.00 92.00 188 GLY A C 1
ATOM 1416 O O . GLY A 1 188 ? 16.609 -5.129 -12.466 1.00 92.00 188 GLY A O 1
ATOM 1417 N N . SER A 1 189 ? 16.548 -2.967 -11.902 1.00 96.62 189 SER A N 1
ATOM 1418 C CA . SER A 1 189 ? 16.332 -3.203 -10.464 1.00 96.62 189 SER A CA 1
ATOM 1419 C C . SER A 1 189 ? 14.967 -3.806 -10.116 1.00 96.62 189 SER A C 1
ATOM 1421 O O . SER A 1 189 ? 14.724 -4.125 -8.955 1.00 96.62 189 SER A O 1
ATOM 1423 N N . ALA A 1 190 ? 14.060 -3.981 -11.083 1.00 94.88 190 ALA A N 1
ATOM 1424 C CA . ALA A 1 190 ? 12.726 -4.544 -10.853 1.00 94.88 190 ALA A CA 1
ATOM 1425 C C . ALA A 1 190 ? 12.747 -5.949 -10.214 1.00 94.88 190 ALA A C 1
ATOM 1427 O O . ALA A 1 190 ? 11.773 -6.314 -9.558 1.00 94.88 190 ALA A O 1
ATOM 1428 N N . PHE A 1 191 ? 13.848 -6.691 -10.396 1.00 95.25 191 PHE A N 1
ATOM 1429 C CA . PHE A 1 191 ? 14.112 -8.024 -9.834 1.00 95.25 191 PHE A CA 1
ATOM 1430 C C . PHE A 1 191 ? 14.826 -8.007 -8.467 1.00 95.25 191 PHE A C 1
ATOM 1432 O O . PHE A 1 191 ? 15.002 -9.061 -7.858 1.00 95.25 191 PHE A O 1
ATOM 1439 N N . CYS A 1 192 ? 15.259 -6.840 -7.982 1.00 97.50 192 CYS A N 1
ATOM 1440 C CA . CYS A 1 192 ? 15.824 -6.688 -6.641 1.00 97.50 192 CYS A CA 1
ATOM 1441 C C . CYS A 1 192 ? 14.718 -6.698 -5.572 1.00 97.50 192 CYS A C 1
ATOM 1443 O O . CYS A 1 192 ? 13.561 -6.435 -5.882 1.00 97.50 192 CYS A O 1
ATOM 1445 N N . ALA A 1 193 ? 15.079 -6.943 -4.308 1.00 98.00 193 ALA A N 1
ATOM 1446 C CA . ALA A 1 193 ? 14.149 -6.958 -3.166 1.00 98.00 193 ALA A CA 1
ATOM 1447 C C . ALA A 1 193 ? 14.454 -5.882 -2.100 1.00 98.00 193 ALA A C 1
ATOM 1449 O O . ALA A 1 193 ? 13.881 -5.891 -1.006 1.00 98.00 193 ALA A O 1
ATOM 1450 N N . ASP A 1 194 ? 15.396 -4.978 -2.386 1.00 98.38 194 ASP A N 1
ATOM 1451 C CA . ASP A 1 194 ? 15.908 -4.008 -1.417 1.00 98.38 194 ASP A CA 1
ATOM 1452 C C . ASP A 1 194 ? 14.832 -3.040 -0.921 1.00 98.38 194 ASP A C 1
ATOM 1454 O O . ASP A 1 194 ? 14.828 -2.697 0.257 1.00 98.38 194 ASP A O 1
ATOM 1458 N N . MET A 1 195 ? 13.902 -2.609 -1.780 1.00 98.56 195 MET A N 1
ATOM 1459 C CA . MET A 1 195 ? 12.894 -1.605 -1.423 1.00 98.56 195 MET A CA 1
ATOM 1460 C C . MET A 1 195 ? 11.915 -2.158 -0.383 1.00 98.56 195 MET A C 1
ATOM 1462 O O . MET A 1 195 ? 11.666 -1.494 0.626 1.00 98.56 195 MET A O 1
ATOM 1466 N N . ALA A 1 196 ? 11.418 -3.380 -0.592 1.00 98.25 196 ALA A N 1
ATOM 1467 C CA . ALA A 1 196 ? 10.507 -4.060 0.324 1.00 98.25 196 ALA A CA 1
ATOM 1468 C C . ALA A 1 196 ? 11.179 -4.407 1.665 1.00 98.25 196 ALA A C 1
ATOM 1470 O O . ALA A 1 196 ? 10.582 -4.201 2.727 1.00 98.25 196 ALA A O 1
ATOM 1471 N N . VAL A 1 197 ? 12.436 -4.875 1.637 1.00 98.69 197 VAL A N 1
ATOM 1472 C CA . VAL A 1 197 ? 13.217 -5.165 2.854 1.00 98.69 197 VAL A CA 1
ATOM 1473 C C . VAL A 1 197 ? 13.518 -3.880 3.631 1.00 98.69 197 VAL A C 1
ATOM 1475 O O . VAL A 1 197 ? 13.273 -3.833 4.838 1.00 98.69 197 VAL A O 1
ATOM 1478 N N . GLN A 1 198 ? 13.975 -2.819 2.957 1.00 98.62 198 GLN A N 1
ATOM 1479 C CA . GLN A 1 198 ? 14.195 -1.502 3.565 1.00 98.62 198 GLN A CA 1
ATOM 1480 C C . GLN A 1 198 ? 12.898 -0.927 4.143 1.00 98.62 198 GLN A C 1
ATOM 1482 O O . GLN A 1 198 ? 12.938 -0.338 5.221 1.00 98.62 198 GLN A O 1
ATOM 1487 N N . ASN A 1 199 ? 11.744 -1.124 3.489 1.00 98.56 199 ASN A N 1
ATOM 1488 C CA . ASN A 1 199 ? 10.468 -0.647 4.022 1.00 98.56 199 ASN A CA 1
ATOM 1489 C C . ASN A 1 199 ? 10.135 -1.326 5.348 1.00 98.56 199 ASN A C 1
ATOM 1491 O O . ASN A 1 199 ? 9.984 -0.639 6.352 1.00 98.56 199 ASN A O 1
ATOM 1495 N N . PHE A 1 200 ? 10.113 -2.664 5.355 1.00 98.44 200 PHE A N 1
ATOM 1496 C CA . PHE A 1 200 ? 9.857 -3.482 6.543 1.00 98.44 200 PHE A CA 1
ATOM 1497 C C . PHE A 1 200 ? 10.790 -3.116 7.707 1.00 98.44 200 PHE A C 1
ATOM 1499 O O . PHE A 1 200 ? 10.335 -2.874 8.827 1.00 98.44 200 PHE A O 1
ATOM 1506 N N . VAL A 1 201 ? 12.094 -3.024 7.427 1.00 98.50 201 VAL A N 1
ATOM 1507 C CA . VAL A 1 201 ? 13.108 -2.624 8.407 1.00 98.50 201 VAL A CA 1
ATOM 1508 C C . VAL A 1 201 ? 12.833 -1.203 8.909 1.00 98.50 201 VAL A C 1
ATOM 1510 O O . VAL A 1 201 ? 12.765 -0.982 10.117 1.00 98.50 201 VAL A O 1
ATOM 1513 N N . GLY A 1 202 ? 12.607 -0.246 8.011 1.00 98.31 202 GLY A N 1
ATOM 1514 C CA . GLY A 1 202 ? 12.425 1.158 8.363 1.00 98.31 202 GLY A CA 1
ATOM 1515 C C . GLY A 1 202 ? 11.090 1.509 9.028 1.00 98.31 202 GLY A C 1
ATOM 1516 O O . GLY A 1 202 ? 11.051 2.491 9.770 1.00 98.31 202 GLY A O 1
ATOM 1517 N N . ASP A 1 203 ? 10.035 0.720 8.824 1.00 98.38 203 ASP A N 1
ATOM 1518 C CA . ASP A 1 203 ? 8.773 0.820 9.570 1.00 98.38 203 ASP A CA 1
ATOM 1519 C C . ASP A 1 203 ? 8.963 0.342 11.020 1.00 98.38 203 ASP A C 1
ATOM 1521 O O . ASP A 1 203 ? 8.467 0.970 11.963 1.00 98.38 203 ASP A O 1
ATOM 1525 N N . SER A 1 204 ? 9.738 -0.739 11.206 1.00 97.94 204 SER A N 1
ATOM 1526 C CA . SER A 1 204 ? 9.924 -1.407 12.503 1.00 97.94 204 SER A CA 1
ATOM 1527 C C . SER A 1 204 ? 10.525 -0.500 13.583 1.00 97.94 204 SER A C 1
ATOM 1529 O O . SER A 1 204 ? 10.160 -0.609 14.751 1.00 97.94 204 SER A O 1
ATOM 1531 N N . PHE A 1 205 ? 11.390 0.443 13.193 1.00 97.25 205 PHE A N 1
ATOM 1532 C CA . PHE A 1 205 ? 12.017 1.414 14.096 1.00 97.25 205 PHE A CA 1
ATOM 1533 C C . PHE A 1 205 ? 11.461 2.842 13.977 1.00 97.25 205 PHE A C 1
ATOM 1535 O O . PHE A 1 205 ? 12.020 3.770 14.560 1.00 97.25 205 PHE A O 1
ATOM 1542 N N . ARG A 1 206 ? 10.345 3.032 13.260 1.00 97.38 206 ARG A N 1
ATOM 1543 C CA . ARG A 1 206 ? 9.587 4.301 13.224 1.00 97.38 206 ARG A CA 1
ATOM 1544 C C . ARG A 1 206 ? 8.236 4.223 13.935 1.00 97.38 206 ARG A C 1
ATOM 1546 O O . ARG A 1 206 ? 7.460 5.166 13.900 1.00 97.38 206 ARG A O 1
ATOM 1553 N N . GLY A 1 207 ? 7.981 3.126 14.649 1.00 95.12 207 GLY A N 1
ATOM 1554 C CA . GLY A 1 207 ? 6.859 3.021 15.579 1.00 95.12 207 GLY A CA 1
ATOM 1555 C C . GLY A 1 207 ? 5.616 2.323 15.042 1.00 95.12 207 GLY A C 1
ATOM 1556 O O . GLY A 1 207 ? 4.567 2.413 15.684 1.00 95.12 207 GLY A O 1
ATOM 1557 N N . ALA A 1 208 ? 5.723 1.592 13.928 1.00 97.81 208 ALA A N 1
ATOM 1558 C CA . ALA A 1 208 ? 4.727 0.583 13.581 1.00 97.81 208 ALA A CA 1
ATOM 1559 C C . ALA A 1 208 ? 4.471 -0.342 14.790 1.00 97.81 208 ALA A C 1
ATOM 1561 O O . ALA A 1 208 ? 5.395 -0.730 15.503 1.00 97.81 208 ALA A O 1
ATOM 1562 N N . THR A 1 209 ? 3.209 -0.687 15.045 1.00 98.25 209 THR A N 1
ATOM 1563 C CA . THR A 1 209 ? 2.836 -1.603 16.138 1.00 98.25 209 THR A CA 1
ATOM 1564 C C . THR A 1 209 ? 3.166 -3.052 15.782 1.00 98.25 209 THR A C 1
ATOM 1566 O O . THR A 1 209 ? 3.539 -3.831 16.654 1.00 98.25 209 THR A O 1
ATOM 1569 N N . TRP A 1 210 ? 3.080 -3.402 14.497 1.00 98.56 210 TRP A N 1
ATOM 1570 C CA . TRP A 1 210 ? 3.706 -4.593 13.932 1.00 98.56 210 TRP A CA 1
ATOM 1571 C C . TRP A 1 210 ? 4.127 -4.348 12.486 1.00 98.56 210 TRP A C 1
ATOM 1573 O O . TRP A 1 210 ? 3.598 -3.468 11.805 1.00 98.56 210 TRP A O 1
ATOM 1583 N N . VAL A 1 211 ? 5.060 -5.171 12.018 1.00 98.31 211 VAL A N 1
ATOM 1584 C CA . VAL A 1 211 ? 5.537 -5.217 10.634 1.00 98.31 211 VAL A CA 1
ATOM 1585 C C . VAL A 1 211 ? 5.546 -6.662 10.148 1.00 98.31 211 VAL A C 1
ATOM 1587 O O . VAL A 1 211 ? 5.727 -7.589 10.938 1.00 98.31 211 VAL A O 1
ATOM 1590 N N . ALA A 1 212 ? 5.356 -6.859 8.850 1.00 98.19 212 ALA A N 1
ATOM 1591 C CA . ALA A 1 212 ? 5.374 -8.165 8.206 1.00 98.19 212 ALA A CA 1
ATOM 1592 C C . ALA A 1 212 ? 6.167 -8.100 6.899 1.00 98.19 212 ALA A C 1
ATOM 1594 O O . ALA A 1 212 ? 6.039 -7.138 6.142 1.00 98.19 212 ALA A O 1
ATOM 1595 N N . LEU A 1 213 ? 6.944 -9.148 6.622 1.00 98.50 213 LEU A N 1
ATOM 1596 C CA . LEU A 1 213 ? 7.644 -9.363 5.359 1.00 98.50 213 LEU A CA 1
ATOM 1597 C C . LEU A 1 213 ? 7.302 -10.771 4.866 1.00 98.50 213 LEU A C 1
ATOM 1599 O O . LEU A 1 213 ? 7.542 -11.753 5.568 1.00 98.50 213 LEU A O 1
ATOM 1603 N N . HIS A 1 214 ? 6.701 -10.866 3.685 1.00 98.25 214 HIS A N 1
ATOM 1604 C CA . HIS A 1 214 ? 6.239 -12.116 3.089 1.00 98.25 214 HIS A CA 1
ATOM 1605 C C . HIS A 1 214 ? 6.969 -12.413 1.774 1.00 98.25 214 HIS A C 1
ATOM 1607 O O . HIS A 1 214 ? 7.531 -11.528 1.128 1.00 98.25 214 HIS A O 1
ATOM 1613 N N . ASN A 1 215 ? 6.908 -13.685 1.381 1.00 97.12 215 ASN A N 1
ATOM 1614 C CA . ASN A 1 215 ? 7.354 -14.187 0.089 1.00 97.12 215 ASN A CA 1
ATOM 1615 C C . ASN A 1 215 ? 6.132 -14.487 -0.797 1.00 97.12 215 ASN A C 1
ATOM 1617 O O . ASN A 1 215 ? 5.247 -15.256 -0.412 1.00 97.12 215 ASN A O 1
ATOM 1621 N N . GLY A 1 216 ? 6.121 -13.911 -1.997 1.00 95.38 216 GLY A N 1
ATOM 1622 C CA . GLY A 1 216 ? 5.273 -14.299 -3.118 1.00 95.38 216 GLY A CA 1
ATOM 1623 C C . GLY A 1 216 ? 3.915 -13.610 -3.226 1.00 95.38 216 GLY A C 1
ATOM 1624 O O . GLY A 1 216 ? 3.090 -14.009 -4.051 1.00 95.38 216 GLY A O 1
ATOM 1625 N N . GLY A 1 217 ? 3.641 -12.611 -2.385 1.00 95.44 217 GLY A N 1
ATOM 1626 C CA . GLY A 1 217 ? 2.316 -12.033 -2.184 1.00 95.44 217 GLY A CA 1
ATOM 1627 C C . GLY A 1 217 ? 1.618 -11.576 -3.460 1.00 95.44 217 GLY A C 1
ATOM 1628 O O . GLY A 1 217 ? 1.827 -10.479 -3.969 1.00 95.44 217 GLY A O 1
ATOM 1629 N N . GLY A 1 218 ? 0.690 -12.404 -3.930 1.00 91.31 218 GLY A N 1
ATOM 1630 C CA . GLY A 1 218 ? -0.267 -12.063 -4.975 1.00 91.31 218 GLY A CA 1
ATOM 1631 C C . GLY A 1 218 ? 0.131 -12.408 -6.412 1.00 91.31 218 GLY A C 1
ATOM 1632 O O . GLY A 1 218 ? -0.778 -12.399 -7.235 1.00 91.31 218 GLY A O 1
ATOM 1633 N N . VAL A 1 219 ? 1.391 -12.748 -6.718 1.00 91.44 219 VAL A N 1
ATOM 1634 C CA . VAL A 1 219 ? 1.753 -13.339 -8.032 1.00 91.44 219 VAL A CA 1
ATOM 1635 C C . VAL A 1 219 ? 2.291 -14.772 -7.929 1.00 91.44 219 VAL A C 1
ATOM 1637 O O . VAL A 1 219 ? 2.157 -15.519 -8.891 1.00 91.44 219 VAL A O 1
ATOM 1640 N N . GLY A 1 220 ? 2.805 -15.202 -6.769 1.00 91.31 220 GLY A N 1
ATOM 1641 C CA . GLY A 1 220 ? 3.256 -16.580 -6.550 1.00 91.31 220 GLY A CA 1
ATOM 1642 C C . GLY A 1 220 ? 4.509 -16.686 -5.680 1.00 91.31 220 GLY A C 1
ATOM 1643 O O . GLY A 1 220 ? 5.329 -15.776 -5.635 1.00 91.31 220 GLY A O 1
ATOM 1644 N N . TRP A 1 221 ? 4.650 -17.810 -4.973 1.00 94.25 221 TRP A N 1
ATOM 1645 C CA . TRP A 1 221 ? 5.796 -18.101 -4.104 1.00 94.25 221 TRP A CA 1
ATOM 1646 C C . TRP A 1 221 ? 7.128 -18.048 -4.867 1.00 94.25 221 TRP A C 1
ATOM 1648 O O . TRP A 1 221 ? 7.303 -18.785 -5.831 1.00 94.25 221 TRP A O 1
ATOM 1658 N N . GLY A 1 222 ? 8.086 -17.258 -4.379 1.00 93.94 222 GLY A N 1
ATOM 1659 C CA . GLY A 1 222 ? 9.428 -17.107 -4.956 1.00 93.94 222 GLY A CA 1
ATOM 1660 C C . GLY A 1 222 ? 9.586 -15.919 -5.908 1.00 93.94 222 GLY A C 1
ATOM 1661 O O . GLY A 1 222 ? 10.706 -15.466 -6.104 1.00 93.94 222 GLY A O 1
ATOM 1662 N N . GLU A 1 223 ? 8.487 -15.373 -6.433 1.00 94.50 223 GLU A N 1
ATOM 1663 C CA . GLU A 1 223 ? 8.508 -14.333 -7.476 1.00 94.50 223 GLU A CA 1
ATOM 1664 C C . GLU A 1 223 ? 8.548 -12.891 -6.930 1.00 94.50 223 GLU A C 1
ATOM 1666 O O . GLU A 1 223 ? 8.730 -11.938 -7.687 1.00 94.50 223 GLU A O 1
ATOM 1671 N N . VAL A 1 224 ? 8.282 -12.708 -5.629 1.00 94.44 224 VAL A N 1
ATOM 1672 C CA . VAL A 1 224 ? 7.977 -11.407 -5.003 1.00 94.44 224 VAL A CA 1
ATOM 1673 C C . VAL A 1 224 ? 8.443 -11.367 -3.555 1.00 94.44 224 VAL A C 1
ATOM 1675 O O . VAL A 1 224 ? 8.267 -12.343 -2.825 1.00 94.44 224 VAL A O 1
ATOM 1678 N N . ILE A 1 225 ? 8.911 -10.204 -3.101 1.00 98.06 225 ILE A N 1
ATOM 1679 C CA . ILE A 1 225 ? 9.065 -9.888 -1.675 1.00 98.06 225 ILE A CA 1
ATOM 1680 C C . ILE A 1 225 ? 8.135 -8.719 -1.338 1.00 98.06 225 ILE A C 1
ATOM 1682 O O . ILE A 1 225 ? 8.192 -7.662 -1.968 1.00 98.06 225 ILE A O 1
ATOM 1686 N N . ASN A 1 226 ? 7.237 -8.922 -0.370 1.00 98.44 226 ASN A N 1
ATOM 1687 C CA . ASN A 1 226 ? 6.134 -8.000 -0.093 1.00 98.44 226 ASN A CA 1
ATOM 1688 C C . ASN A 1 226 ? 5.904 -7.784 1.408 1.00 98.44 226 ASN A C 1
ATOM 1690 O O . ASN A 1 226 ? 5.642 -8.725 2.156 1.00 98.44 226 ASN A O 1
ATOM 1694 N N . GLY A 1 227 ? 5.902 -6.530 1.844 1.00 97.50 227 GLY A N 1
ATOM 1695 C CA . GLY A 1 227 ? 5.784 -6.116 3.237 1.00 97.50 227 GLY A CA 1
ATOM 1696 C C . GLY A 1 227 ? 4.665 -5.111 3.523 1.00 97.50 227 GLY A C 1
ATOM 1697 O O . GLY A 1 227 ? 4.174 -4.378 2.654 1.00 97.50 227 GLY A O 1
ATOM 1698 N N . GLY A 1 228 ? 4.267 -5.083 4.789 1.00 96.00 228 GLY A N 1
ATOM 1699 C CA . GLY A 1 228 ? 3.202 -4.239 5.318 1.00 96.00 228 GLY A CA 1
ATOM 1700 C C . GLY A 1 228 ? 3.326 -4.054 6.826 1.00 96.00 228 GLY A C 1
ATOM 1701 O O . GLY A 1 228 ? 4.170 -4.671 7.477 1.00 96.00 228 GLY A O 1
ATOM 1702 N N . PHE A 1 229 ? 2.475 -3.195 7.375 1.00 98.38 229 PHE A N 1
ATOM 1703 C CA . PHE A 1 229 ? 2.512 -2.785 8.775 1.00 98.38 229 PHE A CA 1
ATOM 1704 C C . PHE A 1 229 ? 1.102 -2.735 9.372 1.00 98.38 229 PHE A C 1
ATOM 1706 O O . PHE A 1 229 ? 0.106 -2.659 8.646 1.00 98.38 229 PHE A O 1
ATOM 1713 N N . GLY A 1 230 ? 1.022 -2.693 10.698 1.00 96.69 230 GLY A N 1
ATOM 1714 C CA . GLY A 1 230 ? -0.137 -2.174 11.418 1.00 96.69 230 GLY A CA 1
ATOM 1715 C C . GLY A 1 230 ? 0.296 -1.166 12.473 1.00 96.69 230 GLY A C 1
ATOM 1716 O O . GLY A 1 230 ? 1.335 -1.329 13.112 1.00 96.69 230 GLY A O 1
ATOM 1717 N N . LEU A 1 231 ? -0.487 -0.106 12.644 1.00 97.69 231 LEU A N 1
ATOM 1718 C CA . LEU A 1 231 ? -0.230 0.994 13.567 1.00 97.69 231 LEU A CA 1
ATOM 1719 C C . LEU A 1 231 ? -1.496 1.292 14.374 1.00 97.69 231 LEU A C 1
ATOM 1721 O O . LEU A 1 231 ? -2.533 1.629 13.803 1.00 97.69 231 LEU A O 1
ATOM 1725 N N . VAL A 1 232 ? -1.413 1.177 15.698 1.00 98.25 232 VAL A N 1
ATOM 1726 C CA . VAL A 1 232 ? -2.512 1.507 16.613 1.00 98.25 232 VAL A CA 1
ATOM 1727 C C . VAL A 1 232 ? -2.502 3.001 16.931 1.00 98.25 232 VAL A C 1
ATOM 1729 O O . VAL A 1 232 ? -1.504 3.538 17.409 1.00 98.25 232 VAL A O 1
ATOM 1732 N N . LEU A 1 233 ? -3.644 3.646 16.703 1.00 95.62 233 LEU A N 1
ATOM 1733 C CA . LEU A 1 233 ? -3.959 5.004 17.130 1.00 95.62 233 LEU A CA 1
ATOM 1734 C C . LEU A 1 233 ? -4.859 4.932 18.365 1.00 95.62 233 LEU A C 1
ATOM 1736 O O . LEU A 1 233 ? -6.049 4.631 18.261 1.00 95.62 233 LEU A O 1
ATOM 1740 N N . ASP A 1 234 ? -4.274 5.165 19.535 1.00 98.06 234 ASP A N 1
ATOM 1741 C CA . ASP A 1 234 ? -4.918 5.075 20.854 1.00 98.06 234 ASP A CA 1
ATOM 1742 C C . ASP A 1 234 ? -5.330 6.443 21.432 1.00 98.06 234 ASP A C 1
ATOM 1744 O O . ASP A 1 234 ? -5.909 6.506 22.515 1.00 98.06 234 ASP A O 1
ATOM 1748 N N . GLY A 1 235 ? -5.076 7.533 20.702 1.00 97.12 235 GLY A N 1
ATOM 1749 C CA . GLY A 1 235 ? -5.336 8.906 21.134 1.00 97.12 235 GLY A CA 1
ATOM 1750 C C . GLY A 1 235 ? -4.168 9.584 2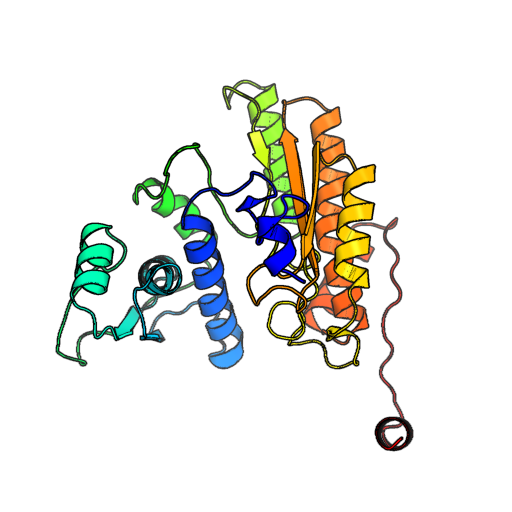1.851 1.00 97.12 235 GLY A C 1
ATOM 1751 O O . GLY A 1 235 ? -4.278 10.766 22.178 1.00 97.12 235 GLY A O 1
ATOM 1752 N N . SER A 1 236 ? -3.054 8.881 22.075 1.00 98.38 236 SER A N 1
ATOM 1753 C CA . SER A 1 236 ? -1.854 9.445 22.703 1.00 98.38 236 SER A CA 1
ATOM 1754 C C . SER A 1 236 ? -1.058 10.355 21.748 1.00 98.38 236 SER A C 1
ATOM 1756 O O . SER A 1 236 ? -1.049 10.115 20.532 1.00 98.38 236 SER A O 1
ATOM 1758 N N . PRO A 1 237 ? -0.340 11.375 22.260 1.00 98.12 237 PRO A N 1
ATOM 1759 C CA . PRO A 1 237 ? 0.665 12.110 21.485 1.00 98.12 237 PRO A CA 1
ATOM 1760 C C . PRO A 1 237 ? 1.732 11.186 20.875 1.00 98.12 237 PRO A C 1
ATOM 1762 O O . PRO A 1 237 ? 2.168 11.389 19.742 1.00 98.12 237 PRO A O 1
ATOM 1765 N N . GLU A 1 238 ? 2.105 10.123 21.588 1.00 98.19 238 GLU A N 1
ATOM 1766 C CA . GLU A 1 238 ? 3.082 9.127 21.156 1.00 98.19 238 GLU A CA 1
ATOM 1767 C C . GLU A 1 238 ? 2.585 8.311 19.952 1.00 98.19 238 GLU A C 1
ATOM 1769 O O . GLU A 1 238 ? 3.380 7.938 19.090 1.00 98.19 238 GLU A O 1
ATOM 1774 N N . ALA A 1 239 ? 1.287 8.008 19.849 1.00 97.88 239 ALA A N 1
ATOM 1775 C CA . ALA A 1 239 ? 0.710 7.410 18.642 1.00 97.88 239 ALA A CA 1
ATOM 1776 C C . ALA A 1 239 ? 0.694 8.386 17.456 1.00 97.88 239 ALA A C 1
ATOM 1778 O O . ALA A 1 239 ? 0.918 7.961 16.321 1.00 97.88 239 ALA A O 1
ATOM 1779 N N . GLU A 1 240 ? 0.498 9.685 17.701 1.00 98.00 240 GLU A N 1
ATOM 1780 C CA . GLU A 1 240 ? 0.553 10.696 16.640 1.00 98.00 240 GLU A CA 1
ATOM 1781 C C . GLU A 1 240 ? 1.963 10.826 16.046 1.00 98.00 240 GLU A C 1
ATOM 1783 O O . GLU A 1 240 ? 2.119 10.801 14.825 1.00 98.00 240 GLU A O 1
ATOM 1788 N N . GLU A 1 241 ? 2.997 10.900 16.887 1.00 97.75 241 GLU A N 1
ATOM 1789 C CA . GLU A 1 241 ? 4.385 11.029 16.423 1.00 97.75 241 GLU A CA 1
ATOM 1790 C C . GLU A 1 241 ? 4.859 9.779 15.665 1.00 97.75 241 GLU A C 1
ATOM 1792 O O . GLU A 1 241 ? 5.481 9.879 14.600 1.00 97.75 241 GLU A O 1
ATOM 1797 N N . ARG A 1 242 ? 4.478 8.584 16.140 1.00 97.94 242 ARG A N 1
ATOM 1798 C CA . ARG A 1 242 ? 4.692 7.323 15.409 1.00 97.94 242 ARG A CA 1
ATOM 1799 C C . ARG A 1 242 ? 3.975 7.329 14.056 1.00 97.94 242 ARG A C 1
ATOM 1801 O O . ARG A 1 242 ? 4.571 6.948 13.054 1.00 97.94 242 ARG A O 1
ATOM 1808 N N . ALA A 1 243 ? 2.738 7.825 13.979 1.00 95.38 243 ALA A N 1
ATOM 1809 C CA . ALA A 1 243 ? 2.021 7.942 12.707 1.00 95.38 243 ALA A CA 1
ATOM 1810 C C . ALA A 1 243 ? 2.710 8.897 11.724 1.00 95.38 243 ALA A C 1
ATOM 1812 O O . ALA A 1 243 ? 2.853 8.565 10.547 1.00 95.38 243 ALA A O 1
ATOM 1813 N N . ARG A 1 244 ? 3.169 10.061 12.196 1.00 96.12 244 ARG A N 1
ATOM 1814 C CA . ARG A 1 244 ? 3.882 11.051 11.373 1.00 96.12 244 ARG A CA 1
ATOM 1815 C C . ARG A 1 244 ? 5.183 10.484 10.813 1.00 96.12 244 ARG A C 1
ATOM 1817 O O . ARG A 1 244 ? 5.417 10.576 9.608 1.00 96.12 244 ARG A O 1
ATOM 1824 N N . THR A 1 245 ? 6.008 9.877 11.661 1.00 95.88 245 THR A N 1
ATOM 1825 C CA . THR A 1 245 ? 7.332 9.362 11.279 1.00 95.88 245 THR A CA 1
ATOM 1826 C C . THR A 1 245 ? 7.251 8.100 10.414 1.00 95.88 245 THR A C 1
ATOM 1828 O O . THR A 1 245 ? 7.918 8.031 9.378 1.00 95.88 245 THR A O 1
ATOM 1831 N N . MET A 1 246 ? 6.406 7.134 10.783 1.00 97.06 246 MET A N 1
ATOM 1832 C CA . MET A 1 246 ? 6.250 5.862 10.071 1.00 97.06 246 MET A CA 1
ATOM 1833 C C . MET A 1 246 ? 5.596 6.047 8.695 1.00 97.06 246 MET A C 1
ATOM 1835 O O . MET A 1 246 ? 6.182 5.646 7.693 1.00 97.06 246 MET A O 1
ATOM 1839 N N . LEU A 1 247 ? 4.445 6.730 8.602 1.00 93.88 247 LEU A N 1
ATOM 1840 C CA . LEU A 1 247 ? 3.738 6.911 7.321 1.00 93.88 247 LEU A CA 1
ATOM 1841 C C . LEU A 1 247 ? 4.507 7.800 6.333 1.00 93.88 247 LEU A C 1
ATOM 1843 O O . LEU A 1 247 ? 4.358 7.636 5.122 1.00 93.88 247 LEU A O 1
ATOM 1847 N N . SER A 1 248 ? 5.347 8.717 6.828 1.00 94.56 248 SER A N 1
ATOM 1848 C CA . SER A 1 248 ? 6.252 9.487 5.966 1.00 94.56 248 SER A CA 1
ATOM 1849 C C . SER A 1 248 ? 7.304 8.590 5.318 1.00 94.56 248 SER A C 1
ATOM 1851 O O . SER A 1 248 ? 7.544 8.703 4.120 1.00 94.56 248 SER A O 1
ATOM 1853 N N . TRP A 1 249 ? 7.899 7.664 6.078 1.00 96.75 249 TRP A N 1
ATOM 1854 C CA . TRP A 1 249 ? 8.862 6.696 5.550 1.00 96.75 249 TRP A CA 1
ATOM 1855 C C . TRP A 1 249 ? 8.216 5.684 4.591 1.00 96.75 249 TRP A C 1
ATOM 1857 O O . TRP A 1 249 ? 8.705 5.534 3.471 1.00 96.75 249 TRP A O 1
ATOM 1867 N N . ASP A 1 250 ? 7.098 5.068 4.992 1.00 97.38 250 ASP A N 1
ATOM 1868 C CA . ASP A 1 250 ? 6.365 4.050 4.217 1.00 97.38 250 ASP A CA 1
ATOM 1869 C C . ASP A 1 250 ? 5.931 4.537 2.827 1.00 97.38 250 ASP A C 1
ATOM 1871 O O . ASP A 1 250 ? 5.776 3.736 1.908 1.00 97.38 250 ASP A O 1
ATOM 1875 N N . VAL A 1 251 ? 5.780 5.852 2.632 1.00 92.31 251 VAL A N 1
ATOM 1876 C CA . VAL A 1 251 ? 5.554 6.447 1.306 1.00 92.31 251 VAL A CA 1
ATOM 1877 C C . VAL A 1 251 ? 6.856 6.941 0.669 1.00 92.31 251 VAL A C 1
ATOM 1879 O O . VAL A 1 251 ? 7.151 6.571 -0.469 1.00 92.31 251 VAL A O 1
ATOM 1882 N N . SER A 1 252 ? 7.659 7.751 1.372 1.00 95.88 252 SER A N 1
ATOM 1883 C CA . SER A 1 252 ? 8.865 8.371 0.795 1.00 95.88 252 SER A CA 1
ATOM 1884 C C . SER A 1 252 ? 9.900 7.359 0.297 1.00 95.88 252 SER A C 1
ATOM 1886 O O . SER A 1 252 ? 10.550 7.636 -0.707 1.00 95.88 252 SER A O 1
ATOM 1888 N N . ASN A 1 253 ? 10.047 6.194 0.940 1.00 97.88 253 ASN A N 1
ATOM 1889 C CA . ASN A 1 253 ? 10.997 5.146 0.541 1.00 97.88 253 ASN A CA 1
ATOM 1890 C C . ASN A 1 253 ? 10.784 4.701 -0.922 1.00 97.88 253 ASN A C 1
ATOM 1892 O O . ASN A 1 253 ? 11.665 4.840 -1.773 1.00 97.88 253 ASN A O 1
ATOM 1896 N N . GLY A 1 254 ? 9.578 4.237 -1.248 1.00 96.62 254 GLY A N 1
ATOM 1897 C CA . GLY A 1 254 ? 9.219 3.769 -2.583 1.00 96.62 254 GLY A CA 1
ATOM 1898 C C . GLY A 1 254 ? 9.106 4.894 -3.604 1.00 96.62 254 GLY A C 1
ATOM 1899 O O . GLY A 1 254 ? 9.439 4.680 -4.768 1.00 96.62 254 GLY A O 1
ATOM 1900 N N . VAL A 1 255 ? 8.704 6.106 -3.200 1.00 95.19 255 VAL A N 1
ATOM 1901 C CA . VAL A 1 255 ? 8.748 7.276 -4.097 1.00 95.19 255 VAL A CA 1
ATOM 1902 C C . VAL A 1 255 ? 10.203 7.621 -4.447 1.00 95.19 255 VAL A C 1
ATOM 1904 O O . VAL A 1 255 ? 10.512 7.790 -5.625 1.00 95.19 255 VAL A O 1
ATOM 1907 N N . ALA A 1 256 ? 11.119 7.642 -3.476 1.00 97.94 256 ALA A N 1
ATOM 1908 C CA . ALA A 1 256 ? 12.542 7.891 -3.710 1.00 97.94 256 ALA A CA 1
ATOM 1909 C C . ALA A 1 256 ? 13.183 6.806 -4.590 1.00 97.94 256 ALA A C 1
ATOM 1911 O O . ALA A 1 256 ? 13.850 7.138 -5.571 1.00 97.94 256 ALA A O 1
ATOM 1912 N N . ARG A 1 257 ? 12.915 5.519 -4.319 1.00 98.25 257 ARG A N 1
ATOM 1913 C CA . ARG A 1 257 ? 13.374 4.417 -5.180 1.00 98.25 257 ARG A CA 1
ATOM 1914 C C . ARG A 1 257 ? 12.827 4.564 -6.596 1.00 98.25 257 ARG A C 1
ATOM 1916 O O . ARG A 1 257 ? 13.591 4.501 -7.551 1.00 98.25 257 ARG A O 1
ATOM 1923 N N . ARG A 1 258 ? 11.516 4.766 -6.765 1.00 96.12 258 ARG A N 1
ATOM 1924 C CA . ARG A 1 258 ? 10.897 4.885 -8.099 1.00 96.12 258 ARG A CA 1
ATOM 1925 C C . ARG A 1 258 ? 11.403 6.112 -8.856 1.00 96.12 258 ARG A C 1
ATOM 1927 O O . ARG A 1 258 ? 11.549 6.027 -10.071 1.00 96.12 258 ARG A O 1
ATOM 1934 N N . CYS A 1 259 ? 11.695 7.213 -8.159 1.00 96.62 259 CYS A N 1
ATOM 1935 C CA . CYS A 1 259 ? 12.390 8.372 -8.717 1.00 96.62 259 CYS A CA 1
ATOM 1936 C C . CYS A 1 259 ? 13.761 7.959 -9.266 1.00 96.62 259 CYS A C 1
ATOM 1938 O O . CYS A 1 259 ? 13.999 8.133 -10.458 1.00 96.62 259 CYS A O 1
ATOM 1940 N N . TRP A 1 260 ? 14.610 7.344 -8.433 1.00 97.56 260 TRP A N 1
ATOM 1941 C CA . TRP A 1 260 ? 15.936 6.853 -8.823 1.00 97.56 260 TRP A CA 1
ATOM 1942 C C . TRP A 1 260 ? 15.884 5.925 -10.048 1.00 97.56 260 TRP A C 1
ATOM 1944 O O . TRP A 1 260 ? 16.636 6.116 -11.000 1.00 97.56 260 TRP A O 1
ATOM 1954 N N . SER A 1 261 ? 14.905 5.019 -10.081 1.00 95.62 261 SER A N 1
ATOM 1955 C CA . SER A 1 261 ? 14.608 4.121 -11.205 1.00 95.62 261 SER A CA 1
ATOM 1956 C C . SER A 1 261 ? 13.924 4.783 -12.423 1.00 95.62 261 SER A C 1
ATOM 1958 O O . SER A 1 261 ? 13.356 4.093 -13.272 1.00 95.62 261 SER A O 1
ATOM 1960 N N . GLY A 1 262 ? 13.950 6.116 -12.531 1.00 91.19 262 GLY A N 1
ATOM 1961 C CA . GLY A 1 262 ? 13.539 6.871 -13.722 1.00 91.19 262 GLY A CA 1
ATOM 1962 C C . GLY A 1 262 ? 12.054 7.248 -13.815 1.00 91.19 262 GLY A C 1
ATOM 1963 O O . GLY A 1 262 ? 11.600 7.702 -14.868 1.00 91.19 262 GLY A O 1
ATOM 1964 N N . ASN A 1 263 ? 11.256 7.088 -12.753 1.00 89.25 263 ASN A N 1
ATOM 1965 C CA . ASN A 1 263 ? 9.843 7.474 -12.783 1.00 89.25 263 ASN A CA 1
ATOM 1966 C C . ASN A 1 263 ? 9.659 8.987 -12.554 1.00 89.25 263 ASN A C 1
ATOM 1968 O O . ASN A 1 263 ? 9.780 9.480 -11.433 1.00 89.25 263 ASN A O 1
ATOM 1972 N N . ARG A 1 264 ? 9.277 9.718 -13.609 1.00 86.19 264 ARG A N 1
ATOM 1973 C CA . ARG A 1 264 ? 9.082 11.179 -13.569 1.00 86.19 264 ARG A CA 1
ATOM 1974 C C . ARG A 1 264 ? 8.049 11.655 -12.539 1.00 86.19 264 ARG A C 1
ATOM 1976 O O . ARG A 1 264 ? 8.306 12.623 -11.837 1.00 86.19 264 ARG A O 1
ATOM 1983 N N . ASN A 1 265 ? 6.921 10.959 -12.381 1.00 79.88 265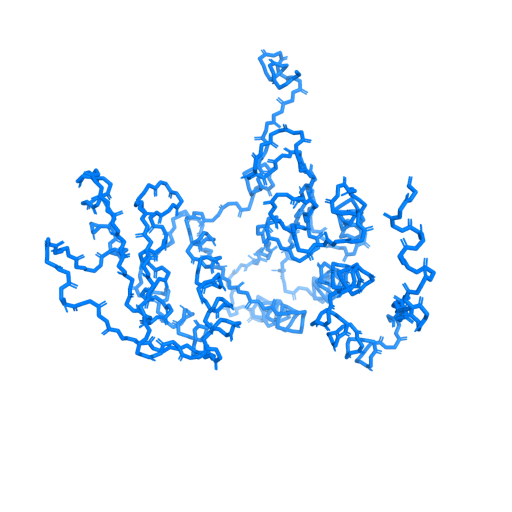 ASN A N 1
ATOM 1984 C CA . ASN A 1 265 ? 5.913 11.348 -11.384 1.00 79.88 265 ASN A CA 1
ATOM 1985 C C . ASN A 1 265 ? 6.458 11.195 -9.954 1.00 79.88 265 ASN A C 1
ATOM 1987 O O . ASN A 1 265 ? 6.120 11.981 -9.068 1.00 79.88 265 ASN A O 1
ATOM 1991 N N . ALA A 1 266 ? 7.307 10.188 -9.726 1.00 88.75 266 ALA A N 1
ATOM 1992 C CA . ALA A 1 266 ? 7.991 9.994 -8.455 1.00 88.75 266 ALA A CA 1
ATOM 1993 C C . ALA A 1 266 ? 9.100 11.038 -8.231 1.00 88.75 266 ALA A C 1
ATOM 1995 O O . ALA A 1 266 ? 9.250 11.500 -7.104 1.00 88.75 266 ALA A O 1
ATOM 1996 N N . TYR A 1 267 ? 9.805 11.471 -9.285 1.00 93.06 267 TYR A N 1
ATOM 1997 C CA . TYR A 1 267 ? 10.736 12.607 -9.237 1.00 93.06 267 TYR A CA 1
ATOM 1998 C C . TYR A 1 267 ? 10.028 13.893 -8.795 1.00 93.06 267 TYR A C 1
ATOM 2000 O O . TYR A 1 267 ? 10.386 14.474 -7.771 1.00 93.06 267 TYR A O 1
ATOM 2008 N N . ASP A 1 268 ? 8.960 14.282 -9.497 1.00 83.38 268 ASP A N 1
ATOM 2009 C CA . ASP A 1 268 ? 8.197 15.495 -9.178 1.00 83.38 268 ASP A CA 1
ATOM 2010 C C . ASP A 1 268 ? 7.605 15.434 -7.757 1.00 83.38 268 ASP A C 1
ATOM 2012 O O . ASP A 1 268 ? 7.456 16.457 -7.092 1.00 83.38 268 ASP A O 1
ATOM 2016 N N . THR A 1 269 ? 7.269 14.232 -7.275 1.00 83.12 269 THR A N 1
ATOM 2017 C CA . THR A 1 269 ? 6.759 14.021 -5.913 1.00 83.12 269 THR A CA 1
ATOM 2018 C C . THR A 1 269 ? 7.862 14.128 -4.863 1.00 83.12 269 THR A C 1
ATOM 2020 O O . THR A 1 269 ? 7.693 14.890 -3.916 1.00 83.12 269 THR A O 1
ATOM 2023 N N . ILE A 1 270 ? 8.996 13.433 -5.022 1.00 95.62 270 ILE A N 1
ATOM 2024 C CA . ILE A 1 270 ? 10.056 13.430 -4.002 1.00 95.62 270 ILE A CA 1
ATOM 2025 C C . ILE A 1 270 ? 10.756 14.786 -3.882 1.00 95.62 270 ILE A C 1
ATOM 2027 O O . ILE A 1 270 ? 11.167 15.150 -2.784 1.00 95.62 270 ILE A O 1
ATOM 2031 N N . VAL A 1 271 ? 10.841 15.561 -4.972 1.00 94.06 271 VAL A N 1
ATOM 2032 C CA . VAL A 1 271 ? 11.334 16.947 -4.926 1.00 94.06 271 VAL A CA 1
ATOM 2033 C C . VAL A 1 271 ? 10.439 17.797 -4.022 1.00 94.06 271 VAL A C 1
ATOM 2035 O O . VAL A 1 271 ? 10.949 18.361 -3.056 1.00 94.06 271 VAL A O 1
ATOM 2038 N N . ARG A 1 272 ? 9.112 17.787 -4.232 1.00 86.69 272 ARG A N 1
ATOM 2039 C CA . ARG A 1 272 ? 8.164 18.483 -3.338 1.00 86.69 272 ARG A CA 1
ATOM 2040 C C . ARG A 1 272 ? 8.271 17.998 -1.890 1.00 86.69 272 ARG A C 1
ATOM 2042 O O . ARG A 1 272 ? 8.275 18.805 -0.970 1.00 86.69 272 ARG A O 1
ATOM 2049 N N . THR A 1 273 ? 8.425 16.692 -1.662 1.00 89.94 273 THR A N 1
ATOM 2050 C CA . THR A 1 273 ? 8.574 16.157 -0.297 1.00 89.94 273 THR A CA 1
ATOM 2051 C C . THR A 1 273 ? 9.879 16.601 0.383 1.00 89.94 273 THR A C 1
ATOM 2053 O O . THR A 1 273 ? 9.881 16.798 1.595 1.00 89.94 273 THR A O 1
ATOM 2056 N N . MET A 1 274 ? 10.978 16.808 -0.354 1.00 95.44 274 MET A N 1
ATOM 2057 C CA . MET A 1 274 ? 12.217 17.395 0.192 1.00 95.44 274 MET A CA 1
ATOM 2058 C C . MET A 1 274 ? 12.109 18.910 0.436 1.00 95.44 274 MET A C 1
ATOM 2060 O O . MET A 1 274 ? 12.733 19.432 1.362 1.00 95.44 274 MET A O 1
ATOM 2064 N N . GLU A 1 275 ? 11.311 19.623 -0.364 1.00 93.25 275 GLU A N 1
ATOM 2065 C CA . GLU A 1 275 ? 10.976 21.034 -0.125 1.00 93.25 275 GLU A CA 1
ATOM 2066 C C . GLU A 1 275 ? 10.138 21.192 1.156 1.00 93.25 275 GLU A C 1
ATOM 2068 O O . GLU A 1 275 ? 10.433 22.060 1.976 1.00 93.25 275 GLU A O 1
ATOM 2073 N N . GLU A 1 276 ? 9.154 20.312 1.371 1.00 87.38 276 GLU A N 1
ATOM 2074 C CA . GLU A 1 276 ? 8.300 20.276 2.570 1.00 87.38 276 GLU A CA 1
ATOM 2075 C C . GLU A 1 276 ? 9.023 19.740 3.825 1.00 87.38 276 GLU A C 1
ATOM 2077 O O . GLU A 1 276 ? 8.678 20.122 4.944 1.00 87.38 276 GLU A O 1
ATOM 2082 N N . ASN A 1 277 ? 10.028 18.868 3.670 1.00 90.06 277 ASN A N 1
ATOM 2083 C CA . ASN A 1 277 ? 10.774 18.256 4.774 1.00 90.06 277 ASN A CA 1
ATOM 2084 C C . ASN A 1 277 ? 12.294 18.336 4.556 1.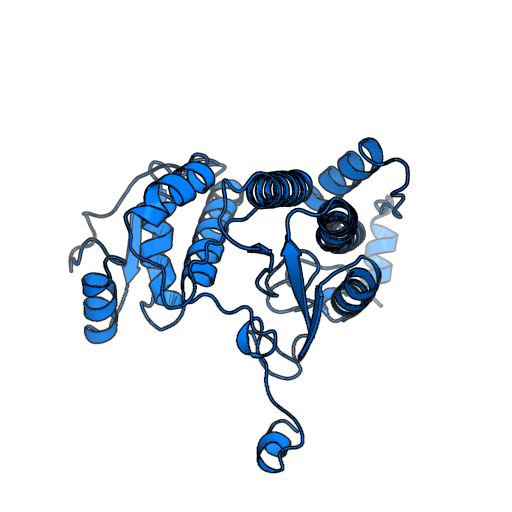00 90.06 277 ASN A C 1
ATOM 2086 O O . ASN A 1 277 ? 12.909 17.435 3.990 1.00 90.06 277 ASN A O 1
ATOM 2090 N N . HIS A 1 278 ? 12.926 19.370 5.115 1.00 89.00 278 HIS A N 1
ATOM 2091 C CA . HIS A 1 278 ? 14.366 19.628 4.972 1.00 89.00 278 HIS A CA 1
ATOM 2092 C C . HIS A 1 278 ? 15.298 18.553 5.573 1.00 89.00 278 HIS A C 1
ATOM 2094 O O . HIS A 1 278 ? 16.499 18.555 5.276 1.00 89.00 278 HIS A O 1
ATOM 2100 N N . ASN A 1 279 ? 14.771 17.649 6.412 1.00 91.75 279 ASN A N 1
ATOM 2101 C CA . ASN A 1 279 ? 15.513 16.500 6.943 1.00 91.75 279 ASN A CA 1
ATOM 2102 C C . ASN A 1 279 ? 15.523 15.310 5.966 1.00 91.75 279 ASN A C 1
ATOM 2104 O O . ASN A 1 279 ? 16.370 14.426 6.092 1.00 91.75 279 ASN A O 1
ATOM 2108 N N . LEU A 1 280 ? 14.613 15.281 4.987 1.00 94.38 280 LEU A N 1
ATOM 2109 C CA . LEU A 1 280 ? 14.645 14.318 3.894 1.00 94.38 280 LEU A CA 1
ATOM 2110 C C . LEU A 1 280 ? 15.604 14.823 2.812 1.00 94.38 280 LEU A C 1
ATOM 2112 O O . LEU A 1 280 ? 15.416 15.892 2.237 1.00 94.38 280 LEU A O 1
ATOM 2116 N N . ARG A 1 281 ? 16.633 14.031 2.509 1.00 96.81 281 ARG A N 1
ATOM 2117 C CA . ARG A 1 281 ? 17.527 14.252 1.368 1.00 96.81 281 ARG A CA 1
ATOM 2118 C C . ARG A 1 281 ? 17.743 12.926 0.662 1.00 96.81 281 ARG A C 1
ATOM 2120 O O . ARG A 1 281 ? 18.228 11.982 1.280 1.00 96.81 281 ARG A O 1
ATOM 2127 N N . VAL A 1 282 ? 17.380 12.860 -0.614 1.00 97.12 282 VAL A N 1
ATOM 2128 C CA . VAL A 1 282 ? 17.554 11.668 -1.451 1.00 97.12 282 VAL A CA 1
ATOM 2129 C C . VAL A 1 282 ? 18.461 11.976 -2.635 1.00 97.12 282 VAL A C 1
ATOM 2131 O O . VAL A 1 282 ? 18.545 13.119 -3.087 1.00 97.12 282 VAL A O 1
ATOM 2134 N N . THR A 1 283 ? 19.130 10.954 -3.159 1.00 97.62 283 THR A N 1
ATOM 2135 C CA . THR A 1 283 ? 19.882 11.072 -4.410 1.00 97.62 283 THR A CA 1
ATOM 2136 C C . THR A 1 283 ? 18.900 11.199 -5.572 1.00 97.62 283 THR A C 1
ATOM 2138 O O . THR A 1 283 ? 18.058 10.325 -5.771 1.00 97.62 283 THR A O 1
ATOM 2141 N N . LEU A 1 284 ? 19.001 12.279 -6.346 1.00 97.25 284 LEU A N 1
ATOM 2142 C CA . LEU A 1 284 ? 18.224 12.449 -7.573 1.00 97.25 284 LEU A CA 1
ATOM 2143 C C . LEU A 1 284 ? 18.976 11.827 -8.763 1.00 97.25 284 LEU A C 1
ATOM 2145 O O . LEU A 1 284 ? 20.197 11.977 -8.845 1.00 97.25 284 LEU A O 1
ATOM 2149 N N . PRO A 1 285 ? 18.286 11.139 -9.690 1.00 94.00 285 PRO A N 1
ATOM 2150 C CA . PRO A 1 285 ? 18.908 10.636 -10.908 1.00 94.00 285 PRO A CA 1
ATOM 2151 C C . PRO A 1 285 ? 19.286 11.794 -11.842 1.00 94.00 285 PRO A C 1
ATOM 2153 O O . PRO A 1 285 ? 18.609 12.824 -11.897 1.00 94.00 285 PRO A O 1
ATOM 2156 N N . HIS A 1 286 ? 20.341 11.602 -12.632 1.00 89.50 286 HIS A N 1
ATOM 2157 C CA . HIS A 1 286 ? 20.758 12.539 -13.674 1.00 89.50 286 HIS A CA 1
ATOM 2158 C C . HIS A 1 286 ? 20.597 11.899 -15.056 1.00 89.50 286 HIS A C 1
ATOM 2160 O O . HIS A 1 286 ? 21.049 10.778 -15.277 1.00 89.50 286 HIS A O 1
ATOM 2166 N N . GLU A 1 287 ? 19.983 12.615 -16.002 1.00 83.62 287 GLU A N 1
ATOM 2167 C CA . GLU A 1 287 ? 19.853 12.125 -17.378 1.00 83.62 287 GLU A CA 1
ATOM 2168 C C . GLU A 1 287 ? 21.217 12.027 -18.079 1.00 83.62 287 GLU A C 1
ATOM 2170 O O . GLU A 1 287 ? 22.028 12.961 -18.063 1.00 83.62 287 GLU A O 1
ATOM 2175 N N . VAL A 1 288 ? 21.448 10.901 -18.759 1.00 87.06 288 VAL A N 1
ATOM 2176 C CA . VAL A 1 288 ? 22.632 10.695 -19.598 1.00 87.06 288 VAL A CA 1
ATOM 2177 C C . VAL A 1 288 ? 22.515 11.567 -20.850 1.00 87.06 288 VAL A C 1
ATOM 2179 O O . VAL A 1 288 ? 21.707 11.300 -21.739 1.00 87.06 288 VAL A O 1
ATOM 2182 N N . LYS A 1 289 ? 23.341 12.618 -20.929 1.00 85.88 289 LYS A N 1
ATOM 2183 C CA . LYS A 1 289 ? 23.341 13.566 -22.059 1.00 85.88 289 LYS A CA 1
ATOM 2184 C C . LYS A 1 289 ?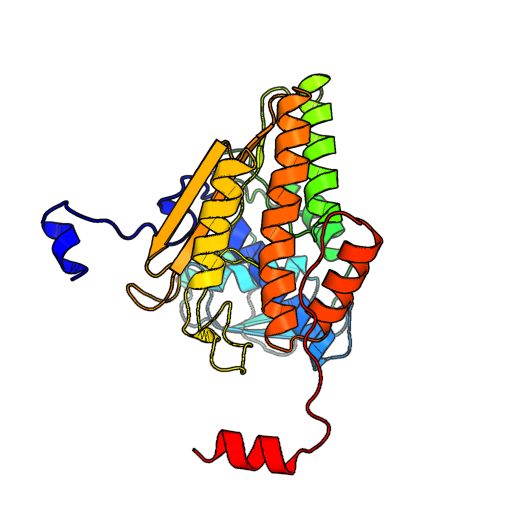 23.816 12.935 -23.370 1.00 85.88 289 LYS A C 1
ATOM 2186 O O . LYS A 1 289 ? 23.287 13.262 -24.429 1.00 85.88 289 LYS A O 1
ATOM 2191 N N . ASP A 1 290 ? 24.803 12.044 -23.300 1.00 89.88 290 ASP A N 1
ATOM 2192 C CA . ASP A 1 290 ? 25.335 11.335 -24.463 1.00 89.88 290 ASP A CA 1
ATOM 2193 C C . ASP A 1 290 ? 24.667 9.963 -24.619 1.00 89.88 290 ASP A C 1
ATOM 2195 O O . ASP A 1 290 ? 24.995 8.990 -23.937 1.00 89.88 290 ASP A O 1
ATOM 2199 N N . LYS A 1 291 ? 23.723 9.880 -25.559 1.00 87.25 291 LYS A N 1
ATOM 2200 C CA . LYS A 1 291 ? 22.991 8.641 -25.847 1.00 87.25 291 LYS A CA 1
ATOM 2201 C C . LYS A 1 291 ? 23.865 7.544 -26.465 1.00 87.25 291 LYS A C 1
ATOM 2203 O O . LYS A 1 291 ? 23.450 6.389 -26.430 1.00 87.25 291 LYS A O 1
ATOM 2208 N N . SER A 1 292 ? 25.050 7.863 -26.996 1.00 87.56 292 SER A N 1
ATOM 2209 C CA . SER A 1 292 ? 25.972 6.849 -27.527 1.00 87.56 292 SER A CA 1
ATOM 2210 C C . SER A 1 292 ? 26.601 6.014 -26.408 1.00 87.56 292 SER A C 1
ATOM 2212 O O . SER A 1 292 ? 26.674 4.793 -26.535 1.00 87.56 292 SER A O 1
ATOM 2214 N N . LEU A 1 293 ? 26.932 6.637 -25.270 1.00 83.81 293 LEU A N 1
ATOM 2215 C CA . LEU A 1 293 ? 27.403 5.935 -24.070 1.00 83.81 293 LEU A CA 1
ATOM 2216 C C . LEU A 1 293 ? 26.321 5.017 -23.490 1.00 83.81 293 LEU A C 1
ATOM 2218 O O . LEU A 1 293 ? 26.623 3.895 -23.091 1.00 83.81 293 LEU A O 1
ATOM 2222 N N . LEU A 1 294 ? 25.059 5.461 -23.488 1.00 81.06 294 LEU A N 1
ATOM 2223 C CA . LEU A 1 294 ? 23.932 4.630 -23.055 1.00 81.06 294 LEU A CA 1
ATOM 2224 C C . LEU A 1 294 ? 2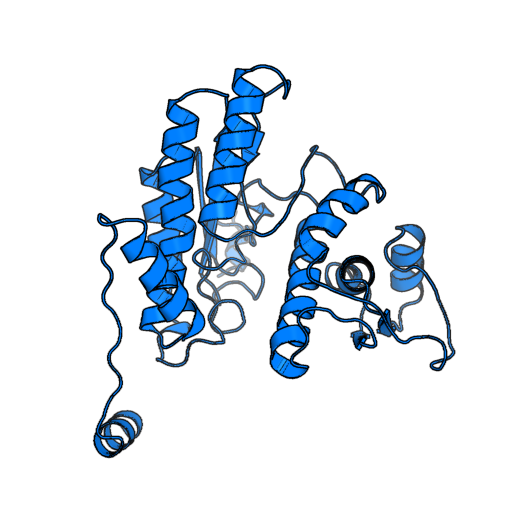3.715 3.432 -23.994 1.00 81.06 294 LEU A C 1
ATOM 2226 O O . LEU A 1 294 ? 23.521 2.317 -23.521 1.00 81.06 294 LEU A O 1
ATOM 2230 N N . ALA A 1 295 ? 23.782 3.644 -25.312 1.00 80.44 295 ALA A N 1
ATOM 2231 C CA . ALA A 1 295 ? 23.660 2.566 -26.293 1.00 80.44 295 ALA A CA 1
ATOM 2232 C C . ALA A 1 295 ? 24.801 1.540 -26.173 1.00 80.44 295 ALA A C 1
ATOM 2234 O O . ALA A 1 295 ? 24.544 0.342 -26.247 1.00 80.44 295 ALA A O 1
ATOM 2235 N N . LEU A 1 296 ? 26.035 1.998 -25.931 1.00 85.38 296 LEU A N 1
ATOM 2236 C CA . LEU A 1 296 ? 27.185 1.129 -25.678 1.00 85.38 296 LEU A CA 1
ATOM 2237 C C . LEU A 1 296 ? 26.995 0.307 -24.393 1.00 85.38 296 LEU A C 1
ATOM 2239 O O . LEU A 1 296 ? 27.163 -0.910 -24.420 1.00 85.38 296 LEU A O 1
ATOM 2243 N N . ALA A 1 297 ? 26.593 0.949 -23.293 1.00 79.06 297 ALA A N 1
ATOM 2244 C CA . ALA A 1 297 ? 26.384 0.287 -22.004 1.00 79.06 297 ALA A CA 1
ATOM 2245 C C . ALA A 1 297 ? 25.257 -0.764 -22.028 1.00 79.06 297 ALA A C 1
ATOM 2247 O O . ALA A 1 297 ? 25.357 -1.763 -21.329 1.00 79.06 297 ALA A O 1
ATOM 2248 N N . LEU A 1 298 ? 24.214 -0.559 -22.842 1.00 78.25 298 LEU A N 1
ATOM 2249 C CA . LEU A 1 298 ? 23.106 -1.508 -23.031 1.00 78.25 298 LEU A CA 1
ATOM 2250 C C . LEU A 1 298 ? 23.399 -2.614 -24.067 1.00 78.25 298 LEU A C 1
ATOM 2252 O O . LEU A 1 298 ? 22.529 -3.442 -24.328 1.00 78.25 298 LEU A O 1
ATOM 2256 N N . SER A 1 299 ? 24.583 -2.605 -24.688 1.00 76.88 299 SER A N 1
ATOM 2257 C CA . SER A 1 299 ? 25.019 -3.610 -25.675 1.00 76.88 299 SER A CA 1
ATOM 2258 C C . SER A 1 299 ? 26.028 -4.631 -25.127 1.00 76.88 299 SER A C 1
ATOM 2260 O O . SER A 1 299 ? 26.499 -5.482 -25.884 1.00 76.88 299 SER A O 1
ATOM 2262 N N . LEU A 1 300 ? 26.353 -4.523 -23.833 1.00 55.72 300 LEU A N 1
ATOM 2263 C CA . LEU A 1 300 ? 27.217 -5.415 -23.054 1.00 55.72 300 LEU A CA 1
ATOM 2264 C C . LEU A 1 300 ? 26.380 -6.395 -22.217 1.00 55.72 300 LEU A C 1
ATOM 2266 O O . LEU A 1 300 ? 26.851 -7.543 -22.068 1.00 55.72 300 LEU A O 1
#

pLDDT: mean 84.91, std 12.72, range [41.56, 98.69]

InterPro domains:
  IPR023636 Urocanase conserved site [PS01233] (167-182)
  IPR023637 Urocanase-like [PTHR12216] (109-295)
  IPR035401 Urocanase, C-terminal domain [PF17392] (107-270)
  IPR036190 Urocanase superfamily [SSF111326] (3-109)
  IPR036190 Urocanase superfamily [SSF111326] (110-276)

Foldseek 3Di:
DQVCVVVVPDDFCFWCNVVVRDFALQQLLQVLLVVVQVCCCPVVVANWQFQHEAEEEDLDDSCVSNQQSCVLQFWFYHYDYPDPVSVVVSCVLVSHPDDDPDDPPTTTGIHPCNQVSCVVCVVVRPRGDDDPDDDHDDALVVQLVVQLVQLQCLLVCVPVFKDKDKHTLLDLQFKQACPPSLVVQDPPCSQPQCSNVCLQVQLVVLQFPDKDWGAPRPNGGPRMITMMTMQIRNNDPVSSSSSNRSSNCNRLSSLLVVQQSPDPVSVVVNVVVCVVPVVDDGDGDDDDPDVVVVVVVVVD

Radius of gyration: 20.96 Å; chains: 1; bounding box: 56×51×50 Å

Sequence (300 aa):
DYEKFALGVTMYGQMTAGSYCYIGPQGIVHGTVLTVLNAGRRYLGAEDLSGKVFVTSGLGGMSGAQAKAAAIVGCVGVIAEVDKNALIKRHKQGWLMEVTSSLDDCIQRKQYDDNIRWIREAGKHDMVVGSQARILYSDQNGRVSIAVAINKAVGTGQVKAPVVISRDHHDVSGTDSPYRETSNIYDGSAFCADMAVQNFVGDSFRGATWVALHNGGGVGWGEVINGGFGLVLDGSPEAEERARTMLSWDVSNGVARRCWSGNRNAYDTIVRTMEENHNLRVTLPHEVKDKSLLALALSL